Protein AF-A0A7S1P627-F1 (afdb_monomer_lite)

pLDDT: mean 76.53, std 16.96, range [33.28, 95.0]

Organism: NCBI:txid1169539

Foldseek 3Di:
DPPPPPVVVVVVVVLLVVLLVLLLVLLVLLLVLLVLLVVCQQPPFDDDPNDRPQPLVVLNVLLSVLSNVLSVLSNLLSVLSVVVVPDDPVQLVPDDPVNVVSLVSNVVSVLSNLVSLVVNVVSLVVLLVSCPPPPSNVDPSNNVSSVVSVVSSVVSQVVVQVSCVVDDPDCSSPDPDDDDDDDVVVVVVVSVVSGD

Sequence (196 aa):
RLFGSTTGNLIQEFVTRGFKAYFFLTFLIYFTGAVVALSTYTYVPRREDGEIVCPMTLNVYFLCGAFFIQGFLAAYTAWGYSYIEKLPEGSFTELSAFQYLIGFMIKVVPTWSRLLHVFNFFQLLIAVFYALVLPECNLHLVRVTLFVLGIVWWCIILVGITAKRHFPVPPTIFEPVRPATGLLQELHTMLRALGP

Radius of gyration: 20.88 Å; chains: 1; bounding box: 53×39×58 Å

Secondary structure (DSSP, 8-state):
--SSHHHHHHHHHHHHHHHHHHHHHHHHHHHHHHHHHHHHHHHSS-EETTEE--TTHHHHHHHHHHHHHHHHHHHHHHHHHHHHTTS-GGGGSS--HHHHHHHHHHHHHHHHHHHHHHHHHHHHHHHHHHHHH-GGG--HHHHHHHHHHHHHHHHHHHHHHHHHHH----GGGT-------SHHHHHHHHHHHT--

Structure (mmCIF, N/CA/C/O backbone):
data_AF-A0A7S1P627-F1
#
_entry.id   AF-A0A7S1P627-F1
#
loop_
_atom_site.group_PDB
_atom_site.id
_atom_site.type_symbol
_atom_site.label_atom_id
_atom_site.label_alt_id
_atom_site.label_comp_id
_atom_site.label_asym_id
_atom_site.label_entity_id
_atom_site.label_seq_id
_atom_site.pdbx_PDB_ins_code
_atom_site.Cartn_x
_atom_site.Cartn_y
_atom_site.Cartn_z
_atom_site.occupancy
_atom_site.B_iso_or_equiv
_atom_site.auth_seq_id
_atom_site.auth_comp_id
_atom_site.auth_asym_id
_atom_site.auth_atom_id
_atom_site.pdbx_PDB_model_num
ATOM 1 N N . ARG A 1 1 ? -29.699 -19.540 33.915 1.00 41.53 1 ARG A N 1
ATOM 2 C CA . ARG A 1 1 ? -29.168 -18.351 33.194 1.00 41.53 1 ARG A CA 1
ATOM 3 C C . ARG A 1 1 ? -27.645 -18.182 33.401 1.00 41.53 1 ARG A C 1
ATOM 5 O O . ARG A 1 1 ? -27.194 -17.069 33.596 1.00 41.53 1 ARG A O 1
ATOM 12 N N . LEU A 1 2 ? -26.843 -19.258 33.344 1.00 34.19 2 LEU A N 1
ATOM 13 C CA . LEU A 1 2 ? -25.387 -19.205 33.612 1.00 34.19 2 LEU A CA 1
ATOM 14 C C . LEU A 1 2 ? -24.510 -19.798 32.488 1.00 34.19 2 LEU A C 1
ATOM 16 O O . LEU A 1 2 ? -23.298 -19.692 32.554 1.00 34.19 2 LEU A O 1
ATOM 20 N N . PHE A 1 3 ? -25.102 -20.350 31.421 1.00 33.28 3 PHE A N 1
ATOM 21 C CA . PHE A 1 3 ? -24.365 -20.963 30.301 1.00 33.28 3 PHE A CA 1
ATOM 22 C C . PHE A 1 3 ? -24.241 -20.079 29.046 1.00 33.28 3 PHE A C 1
ATOM 24 O O . PHE A 1 3 ? -23.650 -20.501 28.061 1.00 33.28 3 PHE A O 1
ATOM 31 N N . GLY A 1 4 ? -24.776 -18.852 29.064 1.00 37.03 4 GLY A N 1
ATOM 32 C CA . GLY A 1 4 ? -24.708 -17.924 27.922 1.00 37.03 4 GLY A CA 1
ATOM 33 C C . GLY A 1 4 ? -23.518 -16.956 27.937 1.00 37.03 4 GLY A C 1
ATOM 34 O O . GLY A 1 4 ? -23.273 -16.289 26.941 1.00 37.03 4 GLY A O 1
ATOM 35 N N . SER A 1 5 ? -22.787 -16.857 29.054 1.00 50.19 5 SER A N 1
ATOM 36 C CA . SER A 1 5 ? -21.713 -15.865 29.239 1.00 50.19 5 SER A CA 1
ATOM 37 C C . SER A 1 5 ? -20.342 -16.378 28.782 1.00 50.19 5 SER A C 1
ATOM 39 O O . SER A 1 5 ? -19.573 -15.630 28.187 1.00 50.19 5 SER A O 1
ATOM 41 N N . THR A 1 6 ? -20.037 -17.659 28.992 1.00 49.53 6 THR A N 1
ATOM 42 C CA . THR A 1 6 ? -18.686 -18.193 28.760 1.00 49.53 6 THR A CA 1
ATOM 43 C C . THR A 1 6 ? -18.376 -18.389 27.277 1.00 49.53 6 THR A C 1
ATOM 45 O O . THR A 1 6 ? -17.290 -18.039 26.830 1.00 49.53 6 THR A O 1
ATOM 48 N N . THR A 1 7 ? -19.334 -18.881 26.486 1.00 47.31 7 THR A N 1
ATOM 49 C CA . THR A 1 7 ? -19.206 -19.013 25.023 1.00 47.31 7 THR A CA 1
ATOM 50 C C . THR A 1 7 ? -19.201 -17.660 24.320 1.00 47.31 7 THR A C 1
ATOM 52 O O . THR A 1 7 ? -18.429 -17.478 23.383 1.00 47.31 7 THR A O 1
ATOM 55 N N . GLY A 1 8 ? -19.992 -16.694 24.800 1.00 53.03 8 GLY A N 1
ATOM 56 C CA . GLY A 1 8 ? -19.968 -15.316 24.302 1.00 53.03 8 GLY A CA 1
ATOM 57 C C . GLY A 1 8 ? -18.593 -14.668 24.472 1.00 53.03 8 GLY A C 1
ATOM 58 O O . GLY A 1 8 ? -18.040 -14.151 23.505 1.00 53.03 8 GLY A O 1
ATOM 59 N N . ASN A 1 9 ? -17.993 -14.800 25.658 1.00 54.12 9 ASN A N 1
ATOM 60 C CA . ASN A 1 9 ? -16.672 -14.239 25.956 1.00 54.12 9 ASN A CA 1
ATOM 61 C C . ASN A 1 9 ? -15.545 -14.903 25.145 1.00 54.12 9 ASN A C 1
ATOM 63 O O . ASN A 1 9 ? -14.650 -14.214 24.665 1.00 54.12 9 ASN A O 1
ATOM 67 N N . LEU A 1 10 ? -15.603 -16.223 24.936 1.00 53.72 10 LEU A N 1
ATOM 68 C CA . LEU A 1 10 ? -14.584 -16.971 24.186 1.00 53.72 10 LEU A CA 1
ATOM 69 C C . LEU A 1 10 ? -14.636 -16.670 22.679 1.00 53.72 10 LEU A C 1
ATOM 71 O O . LEU A 1 10 ? -13.601 -16.502 22.033 1.00 53.72 10 LEU A O 1
ATOM 75 N N . ILE A 1 11 ? -15.847 -16.543 22.127 1.00 54.31 11 ILE A N 1
ATOM 76 C CA . ILE A 1 11 ? -16.057 -16.113 20.740 1.00 54.31 11 ILE A CA 1
ATOM 77 C C . ILE A 1 11 ? -15.584 -14.668 20.578 1.00 54.31 11 ILE 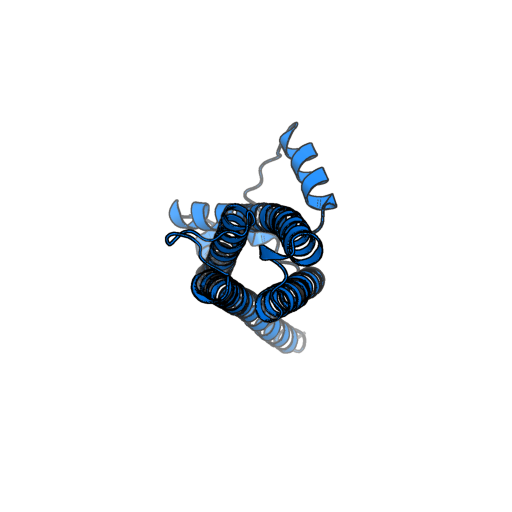A C 1
ATOM 79 O O . ILE A 1 11 ? -14.858 -14.379 19.632 1.00 54.31 11 ILE A O 1
ATOM 83 N N . GLN A 1 12 ? -15.924 -13.781 21.514 1.00 55.94 12 GLN A N 1
ATOM 84 C CA . GLN A 1 12 ? -15.514 -12.380 21.480 1.00 55.94 12 GLN A CA 1
ATOM 85 C C . GLN A 1 12 ? -13.989 -12.219 21.602 1.00 55.94 12 GLN A C 1
ATOM 87 O O . GLN A 1 12 ? -13.409 -11.441 20.846 1.00 55.94 12 GLN A O 1
ATOM 92 N N . GLU A 1 13 ? -13.303 -12.990 22.449 1.00 59.25 13 GLU A N 1
ATOM 93 C CA . GLU A 1 13 ? -11.833 -12.998 22.505 1.00 59.25 13 GLU A CA 1
ATOM 94 C C . GLU A 1 13 ? -11.195 -13.505 21.204 1.00 59.25 13 GLU A C 1
ATOM 96 O O . GLU A 1 13 ? -10.253 -12.885 20.702 1.00 59.25 13 GLU A O 1
ATOM 101 N N . PHE A 1 14 ? -11.699 -14.604 20.633 1.00 57.41 14 PHE A N 1
ATOM 102 C CA . PHE A 1 14 ? -11.185 -15.158 19.376 1.00 57.41 14 PHE A CA 1
ATOM 103 C C . PHE A 1 14 ? -11.352 -14.167 18.216 1.00 57.41 14 PHE A C 1
ATOM 105 O O . PHE A 1 14 ? -10.416 -13.907 17.458 1.00 57.41 14 PHE A O 1
ATOM 112 N N . VAL A 1 15 ? -12.528 -13.547 18.143 1.00 59.69 15 VAL A N 1
ATOM 113 C CA . VAL A 1 15 ? -12.893 -12.486 17.201 1.00 59.69 15 VAL A CA 1
ATOM 114 C C . VAL A 1 15 ? -11.961 -11.276 17.337 1.00 59.69 15 VAL A C 1
ATOM 116 O O . VAL A 1 15 ? -11.390 -10.816 16.348 1.00 59.69 15 VAL A O 1
ATOM 119 N N . THR A 1 16 ? -11.751 -10.783 18.558 1.00 60.47 16 THR A N 1
ATOM 120 C CA . THR A 1 16 ? -10.965 -9.562 18.810 1.00 60.47 16 THR A CA 1
ATOM 121 C C . THR A 1 16 ? -9.472 -9.791 18.564 1.00 60.47 16 THR A C 1
ATOM 123 O O . THR A 1 16 ? -8.785 -8.932 18.001 1.00 60.47 16 THR A O 1
ATOM 126 N N . ARG A 1 17 ? -8.951 -10.977 18.910 1.00 66.06 17 ARG A N 1
ATOM 127 C CA . ARG A 1 17 ? -7.578 -11.387 18.567 1.00 66.06 17 ARG A CA 1
ATOM 128 C C . ARG A 1 17 ? -7.402 -11.554 17.057 1.00 66.06 17 ARG A C 1
ATOM 130 O O . ARG A 1 17 ? -6.410 -11.061 16.522 1.00 66.06 17 ARG A O 1
ATOM 137 N N . GLY A 1 18 ? -8.369 -12.168 16.373 1.00 72.31 18 GLY A N 1
ATOM 138 C CA . GLY A 1 18 ? -8.364 -12.324 14.916 1.00 72.31 18 GLY A CA 1
ATOM 139 C C . GLY A 1 18 ? -8.378 -10.986 14.173 1.00 72.31 18 GLY A C 1
ATOM 140 O O . GLY A 1 18 ? -7.621 -10.797 13.224 1.00 72.31 18 GLY A O 1
ATOM 141 N N . PHE A 1 19 ? -9.164 -10.022 14.652 1.00 73.00 19 PHE A N 1
ATOM 142 C CA . PHE A 1 19 ? -9.255 -8.688 14.060 1.00 73.00 19 PHE A CA 1
ATOM 143 C C . PHE A 1 19 ? -7.951 -7.886 14.207 1.00 73.00 19 PHE A C 1
ATOM 145 O O . PHE A 1 19 ? -7.448 -7.343 13.224 1.00 73.00 19 PHE A O 1
ATOM 152 N N . LYS A 1 20 ? -7.337 -7.870 15.400 1.00 77.25 20 LYS A N 1
ATOM 153 C CA . LYS A 1 20 ? -6.024 -7.225 15.620 1.00 77.25 20 LYS A CA 1
ATOM 154 C C . LYS A 1 20 ? -4.917 -7.880 14.789 1.00 77.25 20 LYS A C 1
ATOM 156 O O . LYS A 1 20 ? -4.120 -7.181 14.164 1.00 77.25 20 LYS A O 1
ATOM 161 N N . ALA A 1 21 ? -4.890 -9.214 14.756 1.00 80.00 21 ALA A N 1
ATOM 162 C CA . ALA A 1 21 ? -3.923 -9.973 13.969 1.00 80.00 21 ALA A CA 1
ATOM 163 C C . ALA A 1 21 ? -4.062 -9.693 12.465 1.00 80.00 21 ALA A C 1
ATOM 165 O O . ALA A 1 21 ? -3.050 -9.554 11.783 1.00 80.00 21 ALA A O 1
ATOM 166 N N . TYR A 1 22 ? -5.290 -9.538 11.960 1.00 83.88 22 TYR A N 1
ATOM 167 C CA . TYR A 1 22 ? -5.545 -9.171 10.568 1.00 83.88 22 TYR A CA 1
ATOM 168 C C . TYR A 1 22 ? -4.912 -7.824 10.192 1.00 83.88 22 TYR A C 1
ATOM 170 O O . TYR A 1 22 ? -4.186 -7.756 9.200 1.00 83.88 22 TYR A O 1
ATOM 178 N N . PHE A 1 23 ? -5.135 -6.762 10.974 1.00 84.75 23 PHE A N 1
ATOM 179 C CA . PHE A 1 23 ? -4.552 -5.447 10.670 1.00 84.75 23 PHE A CA 1
ATOM 180 C C . PHE A 1 23 ? -3.029 -5.447 10.781 1.00 84.75 23 PHE A C 1
ATOM 182 O O . PHE A 1 23 ? -2.349 -4.861 9.940 1.00 84.75 23 PHE A O 1
ATOM 189 N N . PHE A 1 24 ? -2.482 -6.155 11.768 1.00 85.88 24 PHE A N 1
ATOM 190 C CA . PHE A 1 24 ? -1.036 -6.298 11.899 1.00 85.88 24 PHE A CA 1
ATOM 191 C C . PHE A 1 24 ? -0.419 -7.065 10.719 1.00 85.88 24 PHE A C 1
ATOM 193 O O . PHE A 1 24 ? 0.585 -6.635 10.153 1.00 85.88 24 PHE A O 1
ATOM 200 N N . LEU A 1 25 ? -1.045 -8.163 10.289 1.00 87.19 25 LEU A N 1
ATOM 201 C CA . LEU A 1 25 ? -0.605 -8.916 9.116 1.00 87.19 25 LEU A CA 1
ATOM 202 C C . LEU A 1 25 ? -0.727 -8.078 7.837 1.00 87.19 25 LEU A C 1
ATOM 204 O O . LEU A 1 25 ? 0.173 -8.088 7.005 1.00 87.19 25 LEU A O 1
ATOM 208 N N . THR A 1 26 ? -1.806 -7.308 7.711 1.00 88.62 26 THR A N 1
ATOM 209 C CA . THR A 1 26 ? -2.019 -6.378 6.595 1.00 88.62 26 THR A CA 1
ATOM 210 C C . THR A 1 26 ? -0.903 -5.334 6.528 1.00 88.62 26 THR A C 1
ATOM 212 O O . THR A 1 26 ? -0.376 -5.082 5.446 1.00 88.62 26 THR A O 1
ATOM 215 N N . PHE A 1 27 ? -0.472 -4.788 7.672 1.00 91.94 27 PHE A N 1
ATOM 216 C CA . PHE A 1 27 ? 0.703 -3.916 7.745 1.00 91.94 27 PHE A CA 1
ATOM 217 C C . PHE A 1 27 ? 1.963 -4.599 7.205 1.00 91.94 27 PHE A C 1
ATOM 219 O O . PHE A 1 27 ? 2.623 -4.036 6.333 1.00 91.94 27 PHE A O 1
ATOM 226 N N . LEU A 1 28 ? 2.275 -5.809 7.682 1.00 92.44 28 LEU A N 1
ATOM 227 C CA . LEU A 1 28 ? 3.462 -6.543 7.237 1.00 92.44 28 LEU A CA 1
ATOM 228 C C . LEU A 1 28 ? 3.433 -6.794 5.729 1.00 92.44 28 LEU A C 1
ATOM 230 O O . LEU A 1 28 ? 4.425 -6.546 5.050 1.00 92.44 28 LEU A O 1
ATOM 234 N N . ILE A 1 29 ? 2.290 -7.221 5.192 1.00 92.75 29 ILE A N 1
ATOM 235 C CA . ILE A 1 29 ? 2.143 -7.486 3.760 1.00 92.75 29 ILE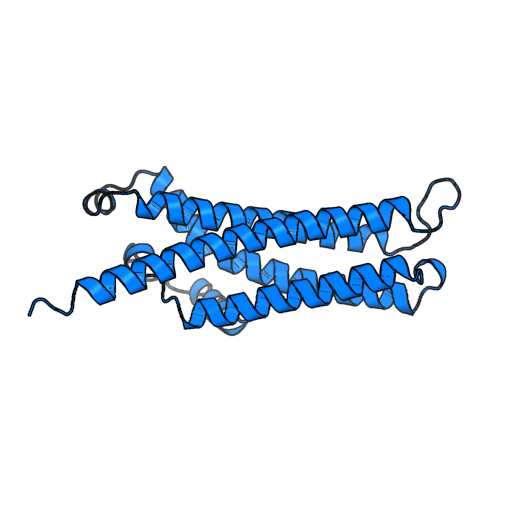 A CA 1
ATOM 236 C C . ILE A 1 29 ? 2.343 -6.206 2.942 1.00 92.75 29 ILE A C 1
ATOM 238 O O . ILE A 1 29 ? 3.082 -6.230 1.959 1.00 92.75 29 ILE A O 1
ATOM 242 N N . TYR A 1 30 ? 1.734 -5.086 3.339 1.00 93.12 30 TYR A N 1
ATOM 243 C CA . TYR A 1 30 ? 1.909 -3.814 2.636 1.00 93.12 30 TYR A CA 1
ATOM 244 C C . TYR A 1 30 ? 3.344 -3.299 2.695 1.00 93.12 30 TYR A C 1
ATOM 246 O O . TYR A 1 30 ? 3.883 -2.858 1.679 1.00 93.12 30 TYR A O 1
ATOM 254 N N . PHE A 1 31 ? 3.975 -3.391 3.865 1.00 93.19 31 PHE A N 1
ATOM 255 C CA . PHE A 1 31 ? 5.353 -2.965 4.064 1.00 93.19 31 PHE A CA 1
ATOM 256 C C . PHE A 1 31 ? 6.323 -3.812 3.233 1.00 93.19 31 PHE A C 1
ATOM 258 O O . PHE A 1 31 ? 7.106 -3.274 2.449 1.00 93.19 31 PHE A O 1
ATOM 265 N N . THR A 1 32 ? 6.234 -5.140 3.337 1.00 92.94 32 THR A N 1
ATOM 266 C CA . THR A 1 32 ? 7.062 -6.057 2.545 1.00 92.94 32 THR A CA 1
ATOM 267 C C . THR A 1 32 ? 6.783 -5.899 1.052 1.00 92.94 32 THR A C 1
ATOM 269 O O . THR A 1 32 ? 7.725 -5.848 0.266 1.00 92.94 32 THR A O 1
ATOM 272 N N . GLY A 1 33 ? 5.519 -5.746 0.650 1.00 92.44 33 GLY A N 1
ATOM 273 C CA . GLY A 1 33 ? 5.133 -5.495 -0.737 1.00 92.44 33 GLY A CA 1
ATOM 274 C C . GLY A 1 33 ? 5.770 -4.225 -1.305 1.00 92.44 33 GLY A C 1
ATOM 275 O O . GLY A 1 33 ? 6.331 -4.272 -2.397 1.00 92.44 33 GLY A O 1
ATOM 276 N N . ALA A 1 34 ? 5.770 -3.121 -0.550 1.00 93.75 34 ALA A N 1
ATOM 277 C CA . ALA A 1 34 ? 6.422 -1.875 -0.956 1.00 93.75 34 ALA A CA 1
ATOM 278 C C . ALA A 1 34 ? 7.944 -2.039 -1.114 1.00 93.75 34 ALA A C 1
ATOM 280 O O . ALA A 1 34 ? 8.512 -1.591 -2.109 1.00 93.75 34 ALA A O 1
ATOM 281 N N . VAL A 1 35 ? 8.608 -2.723 -0.174 1.00 93.56 35 VAL A N 1
ATOM 282 C CA . VAL A 1 35 ? 10.059 -2.981 -0.240 1.00 93.56 35 VAL A CA 1
ATOM 283 C C . VAL A 1 35 ? 10.412 -3.863 -1.438 1.00 93.56 35 VAL A C 1
ATOM 285 O O . VAL A 1 35 ? 11.358 -3.565 -2.170 1.00 93.56 35 VAL A O 1
ATOM 288 N N . VAL A 1 36 ? 9.650 -4.933 -1.676 1.00 93.81 36 VAL A N 1
ATOM 289 C CA . VAL A 1 36 ? 9.869 -5.845 -2.810 1.00 93.81 36 VAL A CA 1
ATOM 290 C C . VAL A 1 36 ? 9.621 -5.130 -4.139 1.00 93.81 36 VAL A C 1
ATOM 292 O O . VAL A 1 36 ? 10.431 -5.257 -5.057 1.00 93.81 36 VAL A O 1
ATOM 295 N N . ALA A 1 37 ? 8.554 -4.335 -4.243 1.00 91.62 37 ALA A N 1
ATOM 296 C CA . ALA A 1 37 ? 8.251 -3.547 -5.436 1.00 91.62 37 ALA A CA 1
ATOM 297 C C . ALA A 1 37 ? 9.370 -2.541 -5.744 1.00 91.62 37 ALA A C 1
ATOM 299 O O . ALA A 1 37 ? 9.893 -2.509 -6.860 1.00 91.62 37 ALA A O 1
ATOM 300 N N . LEU A 1 38 ? 9.783 -1.769 -4.734 1.00 93.06 38 LEU A N 1
ATOM 301 C CA . LEU A 1 38 ? 10.817 -0.748 -4.868 1.00 93.06 38 LEU A CA 1
ATOM 302 C C . LEU A 1 38 ? 12.185 -1.354 -5.199 1.00 93.06 38 LEU A C 1
ATOM 304 O O . LEU A 1 38 ? 12.860 -0.872 -6.106 1.00 93.06 38 LEU A O 1
ATOM 308 N N . SER A 1 39 ? 12.592 -2.420 -4.505 1.00 91.94 39 SER A N 1
ATOM 309 C CA . SER A 1 39 ? 13.864 -3.103 -4.779 1.00 91.94 39 SER A CA 1
ATOM 310 C C . SER A 1 39 ? 13.880 -3.722 -6.177 1.00 91.94 39 SER A C 1
ATOM 312 O O . SER A 1 39 ? 14.829 -3.492 -6.926 1.00 91.94 39 SER A O 1
ATOM 314 N N . THR A 1 40 ? 12.808 -4.412 -6.581 1.00 90.25 40 THR A N 1
ATOM 315 C CA . THR A 1 40 ? 12.678 -4.947 -7.945 1.00 90.25 40 THR A CA 1
ATOM 316 C C . THR A 1 40 ? 12.841 -3.828 -8.970 1.00 90.25 40 THR A C 1
ATOM 318 O O . THR A 1 40 ? 13.630 -3.953 -9.900 1.00 90.25 40 THR A O 1
ATOM 321 N N . TYR A 1 41 ? 12.148 -2.705 -8.787 1.00 88.31 41 TYR A N 1
ATOM 322 C CA . TYR A 1 41 ? 12.209 -1.600 -9.738 1.00 88.31 41 TYR A CA 1
ATOM 323 C C . TYR A 1 41 ? 13.540 -0.838 -9.722 1.00 88.31 41 TYR A C 1
ATOM 325 O O . TYR A 1 41 ? 13.941 -0.264 -10.726 1.00 88.31 41 TYR A O 1
ATOM 333 N N . THR A 1 42 ? 14.261 -0.839 -8.606 1.00 88.25 42 THR A N 1
ATOM 334 C CA . THR A 1 42 ? 15.537 -0.121 -8.512 1.00 88.25 42 THR A CA 1
ATOM 335 C C . THR A 1 42 ? 16.677 -0.914 -9.152 1.00 88.25 42 THR A C 1
ATOM 337 O O . THR A 1 42 ? 17.555 -0.321 -9.779 1.00 88.25 42 THR A O 1
ATOM 340 N N . TYR A 1 43 ? 16.682 -2.243 -9.008 1.00 87.19 43 TYR A N 1
ATOM 341 C CA . TYR A 1 43 ? 17.836 -3.078 -9.369 1.00 87.19 43 TYR A CA 1
ATOM 342 C C . TYR A 1 43 ? 17.691 -3.867 -10.675 1.00 87.19 43 TYR A C 1
ATOM 344 O O . TYR A 1 43 ? 18.698 -4.321 -11.207 1.00 87.19 43 TYR A O 1
ATOM 352 N N . VAL A 1 44 ? 16.473 -4.051 -11.187 1.00 85.69 44 VAL A N 1
ATOM 353 C CA . VAL A 1 44 ? 16.212 -4.923 -12.347 1.00 85.69 44 VAL A CA 1
ATOM 354 C C . VAL A 1 44 ? 16.125 -4.173 -13.685 1.00 85.69 44 VAL A C 1
ATOM 356 O O . VAL A 1 44 ? 16.639 -4.702 -14.672 1.00 85.69 44 VAL A O 1
ATOM 359 N N . PRO A 1 45 ? 15.478 -2.993 -13.785 1.00 83.19 45 PRO A N 1
ATOM 360 C CA . PRO A 1 45 ? 15.322 -2.290 -15.053 1.00 83.19 45 PRO A CA 1
ATOM 361 C C . PRO A 1 45 ? 16.635 -1.914 -15.727 1.00 83.19 45 PRO A C 1
ATOM 363 O O . PRO A 1 45 ? 17.639 -1.632 -15.068 1.00 83.19 45 PRO A O 1
ATOM 366 N N . ARG A 1 46 ? 16.594 -1.854 -17.063 1.00 79.50 46 ARG A N 1
ATOM 367 C CA . ARG A 1 46 ? 17.710 -1.367 -17.869 1.00 79.50 46 ARG A CA 1
ATOM 368 C C . ARG A 1 46 ? 17.980 0.101 -17.540 1.00 79.50 46 ARG A C 1
ATOM 370 O O . ARG A 1 46 ? 17.048 0.901 -17.425 1.00 79.50 46 ARG A O 1
ATOM 377 N N . ARG A 1 47 ? 19.263 0.431 -17.400 1.00 83.44 47 ARG A N 1
ATOM 378 C CA . ARG A 1 47 ? 19.738 1.797 -17.190 1.00 83.44 47 ARG A CA 1
ATOM 379 C C . ARG A 1 47 ? 20.511 2.282 -18.404 1.00 83.44 47 ARG A C 1
ATOM 381 O O . ARG A 1 47 ? 21.323 1.531 -18.944 1.00 83.44 47 ARG A O 1
ATOM 388 N N . GLU A 1 48 ? 20.275 3.526 -18.780 1.00 81.44 48 GLU A N 1
ATOM 389 C CA . GLU A 1 48 ? 21.032 4.256 -19.794 1.00 81.44 48 GLU A CA 1
ATOM 390 C C . GLU A 1 48 ? 21.488 5.560 -19.138 1.00 81.44 48 GLU A C 1
ATOM 392 O O . GLU A 1 48 ? 20.707 6.203 -18.442 1.00 81.44 48 GLU A O 1
ATOM 397 N N . ASP A 1 49 ? 22.787 5.854 -19.199 1.00 79.88 49 ASP A N 1
ATOM 398 C CA . ASP A 1 49 ? 23.417 7.001 -18.520 1.00 79.88 49 ASP A CA 1
ATOM 399 C C . ASP A 1 49 ? 23.125 7.127 -17.008 1.00 79.88 49 ASP A C 1
ATOM 401 O O . ASP A 1 49 ? 23.188 8.199 -16.413 1.00 79.88 49 ASP A O 1
ATOM 405 N N . GLY A 1 50 ? 22.847 5.997 -16.350 1.00 78.38 50 GLY A N 1
ATOM 406 C CA . GLY A 1 50 ? 22.539 5.936 -14.918 1.00 78.38 50 GLY A CA 1
ATOM 407 C C . GLY A 1 50 ? 21.063 6.150 -14.570 1.00 78.38 50 GLY A C 1
ATOM 408 O O . GLY A 1 50 ? 20.687 5.905 -13.420 1.00 78.38 50 GLY A O 1
ATOM 409 N N . GLU A 1 51 ? 20.221 6.502 -15.542 1.00 82.69 51 GLU A N 1
ATOM 410 C CA . GLU A 1 51 ? 18.778 6.679 -15.372 1.00 82.69 51 GLU A CA 1
ATOM 411 C C . GLU A 1 51 ? 17.993 5.430 -15.797 1.00 82.69 51 GLU A C 1
ATOM 413 O O . GLU A 1 51 ? 18.422 4.644 -16.642 1.00 82.69 51 GLU A O 1
ATOM 418 N N . ILE A 1 52 ? 16.832 5.211 -15.174 1.00 83.50 52 ILE A N 1
ATOM 419 C CA . ILE A 1 52 ? 15.933 4.106 -15.530 1.00 83.50 52 ILE A CA 1
ATOM 420 C C . ILE A 1 52 ? 15.136 4.520 -16.771 1.00 83.50 52 ILE A C 1
ATOM 422 O O . ILE A 1 52 ? 14.321 5.436 -16.695 1.00 83.50 52 ILE A O 1
ATOM 426 N N . VAL A 1 53 ? 15.320 3.799 -17.881 1.00 85.50 53 VAL A N 1
ATOM 427 C CA . VAL A 1 53 ? 14.691 4.109 -19.184 1.00 85.50 53 VAL A CA 1
ATOM 428 C C . VAL A 1 53 ? 13.165 3.931 -19.155 1.00 85.50 53 VAL A C 1
ATOM 430 O O . VAL A 1 53 ? 12.422 4.573 -19.894 1.00 85.50 53 VAL A O 1
ATOM 433 N N . CYS A 1 54 ? 12.662 3.063 -18.276 1.00 85.62 54 CYS A N 1
ATOM 434 C CA . CYS A 1 54 ? 11.236 2.783 -18.168 1.00 85.62 54 CYS A CA 1
ATOM 435 C C . CYS A 1 54 ? 10.456 3.999 -17.601 1.00 85.62 54 CYS A C 1
ATOM 437 O O . CYS A 1 54 ? 10.705 4.409 -16.464 1.00 85.62 54 CYS A O 1
ATOM 439 N N . PRO A 1 55 ? 9.433 4.534 -18.306 1.00 87.62 55 PRO A N 1
ATOM 440 C CA . PRO A 1 55 ? 8.645 5.687 -17.843 1.00 87.62 55 PRO A CA 1
ATOM 441 C C . PRO A 1 55 ? 7.713 5.372 -16.658 1.00 87.62 55 PRO A C 1
ATOM 443 O O . PRO A 1 55 ? 7.004 6.245 -16.159 1.00 87.62 55 PRO A O 1
ATOM 446 N N . MET A 1 56 ? 7.709 4.129 -16.171 1.00 89.81 56 MET A N 1
ATOM 447 C CA . MET A 1 56 ? 6.892 3.683 -15.040 1.00 89.81 56 MET A CA 1
ATOM 448 C C . MET A 1 56 ? 7.406 4.200 -13.682 1.00 89.81 56 MET A C 1
ATOM 450 O O . MET A 1 56 ? 6.738 4.012 -12.669 1.00 89.81 56 MET A O 1
ATOM 454 N N . THR A 1 57 ? 8.556 4.879 -13.642 1.00 89.44 57 THR A N 1
ATOM 455 C CA . THR A 1 57 ? 9.260 5.266 -12.408 1.00 89.44 57 THR A CA 1
ATOM 456 C C . THR A 1 57 ? 8.365 5.992 -11.411 1.00 89.44 57 THR A C 1
ATOM 458 O O . THR A 1 57 ? 8.249 5.576 -10.259 1.00 89.44 57 THR A O 1
ATOM 461 N N . LEU A 1 58 ? 7.667 7.036 -11.861 1.00 90.50 58 LEU A N 1
ATOM 462 C CA . LEU A 1 58 ? 6.792 7.820 -10.993 1.00 90.50 58 LEU A CA 1
ATOM 463 C C . LEU A 1 58 ? 5.601 6.997 -10.471 1.00 90.50 58 LEU A C 1
ATOM 465 O O . LEU A 1 58 ? 5.227 7.120 -9.307 1.00 90.50 58 LEU A O 1
ATOM 469 N N . ASN A 1 59 ? 5.037 6.126 -11.310 1.00 92.56 59 ASN A N 1
ATOM 470 C CA . ASN A 1 59 ? 3.938 5.244 -10.925 1.00 92.56 59 ASN A CA 1
ATOM 471 C C . ASN A 1 59 ? 4.376 4.249 -9.841 1.00 92.56 59 ASN A C 1
ATOM 473 O O . ASN A 1 59 ? 3.691 4.127 -8.828 1.00 92.56 59 ASN A O 1
ATOM 477 N N . VAL A 1 60 ? 5.542 3.607 -9.998 1.00 91.31 60 VAL A N 1
ATOM 478 C CA . VAL A 1 60 ? 6.062 2.687 -8.975 1.00 91.31 60 VAL A CA 1
ATOM 479 C C . VAL A 1 60 ? 6.275 3.411 -7.651 1.00 91.31 60 VAL A C 1
ATOM 481 O O . VAL A 1 60 ? 5.892 2.886 -6.609 1.00 91.31 60 VAL A O 1
ATOM 484 N N . TYR A 1 61 ? 6.819 4.630 -7.666 1.00 92.88 61 TYR A N 1
ATOM 485 C CA . TYR A 1 61 ? 6.971 5.409 -6.436 1.00 92.88 61 TYR A CA 1
ATOM 486 C C . TYR A 1 61 ? 5.629 5.747 -5.782 1.00 92.88 61 TYR A C 1
ATOM 488 O O . TYR A 1 61 ? 5.504 5.601 -4.565 1.00 92.88 61 TYR A O 1
ATOM 496 N N . PHE A 1 62 ? 4.612 6.135 -6.557 1.00 95.00 62 PHE A N 1
ATOM 497 C CA . PHE A 1 62 ? 3.273 6.372 -6.016 1.00 95.00 62 PHE A CA 1
ATOM 498 C C . PHE A 1 62 ? 2.627 5.101 -5.464 1.00 95.00 62 PHE A C 1
ATOM 500 O O . PHE A 1 62 ? 2.047 5.147 -4.380 1.00 95.00 62 PHE A O 1
ATOM 507 N N . LEU A 1 63 ? 2.764 3.970 -6.159 1.00 93.81 63 LEU A N 1
ATOM 508 C CA . LEU A 1 63 ? 2.273 2.671 -5.704 1.00 93.81 63 LEU A CA 1
ATOM 509 C C . LEU A 1 63 ? 2.947 2.259 -4.386 1.00 93.81 63 LEU A C 1
ATOM 511 O O . LEU A 1 63 ? 2.264 1.933 -3.416 1.00 93.81 63 LEU A O 1
ATOM 515 N N . CYS A 1 64 ? 4.279 2.338 -4.314 1.00 94.12 64 CYS A N 1
ATOM 516 C CA . CYS A 1 64 ? 5.048 2.030 -3.107 1.00 94.12 64 CYS A CA 1
ATOM 517 C C . CYS A 1 64 ? 4.706 2.975 -1.949 1.00 94.12 6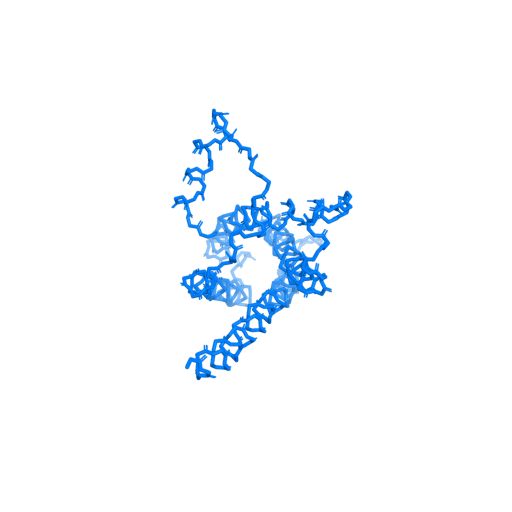4 CYS A C 1
ATOM 519 O O . CYS A 1 64 ? 4.515 2.521 -0.821 1.00 94.12 64 CYS A O 1
ATOM 521 N N . GLY A 1 65 ? 4.593 4.278 -2.217 1.00 93.81 65 GLY A N 1
ATOM 522 C CA . GLY A 1 65 ? 4.213 5.274 -1.218 1.00 93.81 65 GLY A CA 1
ATOM 523 C C . GLY A 1 65 ? 2.811 5.023 -0.665 1.00 93.81 65 GLY A C 1
ATOM 524 O O . GLY A 1 65 ? 2.608 5.034 0.548 1.00 93.81 65 GLY A O 1
ATOM 525 N N . ALA A 1 66 ? 1.850 4.712 -1.534 1.00 93.88 66 ALA A N 1
ATOM 526 C CA . ALA A 1 66 ? 0.498 4.372 -1.119 1.00 93.88 66 ALA A CA 1
ATOM 527 C C . ALA A 1 66 ? 0.448 3.057 -0.324 1.00 93.88 66 ALA A C 1
ATOM 529 O O . ALA A 1 66 ? -0.230 3.007 0.700 1.00 93.88 66 ALA A O 1
ATOM 530 N N . PHE A 1 67 ? 1.197 2.023 -0.723 1.00 93.69 67 PHE A N 1
ATOM 531 C CA . PHE A 1 67 ? 1.335 0.781 0.053 1.00 93.69 67 PHE A CA 1
ATOM 532 C C . PHE A 1 67 ? 1.907 1.058 1.445 1.00 93.69 67 PHE A C 1
ATOM 534 O O . PHE A 1 67 ? 1.383 0.569 2.442 1.00 93.69 67 PHE A O 1
ATOM 541 N N . PHE A 1 68 ? 2.938 1.895 1.536 1.00 93.75 68 PHE A N 1
ATOM 542 C CA . PHE A 1 68 ? 3.534 2.279 2.810 1.00 93.75 68 PHE A CA 1
ATOM 543 C C . PHE A 1 68 ? 2.527 2.999 3.714 1.00 93.75 68 PHE A C 1
ATOM 545 O O . PHE A 1 68 ? 2.341 2.598 4.863 1.00 93.75 68 PHE A O 1
ATOM 552 N N . ILE A 1 69 ? 1.813 4.001 3.186 1.00 93.56 69 ILE A N 1
ATOM 553 C CA . ILE A 1 69 ? 0.772 4.722 3.933 1.00 93.56 69 ILE A CA 1
ATOM 554 C C . ILE A 1 69 ? -0.327 3.753 4.392 1.00 93.56 69 ILE A C 1
ATOM 556 O O . ILE A 1 69 ? -0.705 3.782 5.561 1.00 93.56 69 ILE A O 1
ATOM 560 N N . GLN A 1 70 ? -0.805 2.857 3.522 1.00 91.88 70 GLN A N 1
ATOM 561 C CA . GLN A 1 70 ? -1.794 1.836 3.893 1.00 91.88 70 GLN A CA 1
ATOM 562 C C . GLN A 1 70 ? -1.290 0.915 5.008 1.00 91.88 70 GLN A C 1
ATOM 564 O O . GLN A 1 70 ? -2.033 0.629 5.949 1.00 91.88 70 GLN A O 1
ATOM 569 N N . GLY A 1 71 ? -0.022 0.505 4.953 1.00 91.62 71 GLY A N 1
ATOM 570 C CA . GLY A 1 71 ? 0.614 -0.251 6.025 1.00 91.62 71 GLY A CA 1
ATOM 571 C C . GLY A 1 71 ? 0.573 0.502 7.356 1.00 91.62 71 GLY A C 1
ATOM 572 O O . GLY A 1 71 ? 0.140 -0.055 8.365 1.00 91.62 71 GLY A O 1
ATOM 573 N N . PHE A 1 72 ? 0.951 1.782 7.370 1.00 91.38 72 PHE A N 1
ATOM 574 C CA . PHE A 1 72 ? 0.896 2.601 8.586 1.00 91.38 72 PHE A CA 1
ATOM 575 C C . PHE A 1 72 ? -0.520 2.775 9.129 1.00 91.38 72 PHE A C 1
ATOM 577 O O . PHE A 1 72 ? -0.725 2.680 10.338 1.00 91.38 72 PHE A O 1
ATOM 584 N N . LEU A 1 73 ? -1.505 2.979 8.255 1.00 90.62 73 LEU A N 1
ATOM 585 C CA . LEU A 1 73 ? -2.912 3.048 8.644 1.00 90.62 73 LEU A CA 1
ATOM 586 C C . LEU A 1 73 ? -3.388 1.729 9.284 1.00 90.62 73 LEU A C 1
ATOM 588 O O . LEU A 1 73 ? -4.109 1.751 10.287 1.00 90.62 73 LEU A O 1
ATOM 592 N N . ALA A 1 74 ? -2.944 0.581 8.762 1.00 87.62 74 ALA A N 1
ATOM 593 C CA . ALA A 1 74 ? -3.229 -0.736 9.332 1.00 87.62 74 ALA A CA 1
ATOM 594 C C . ALA A 1 74 ? -2.538 -0.949 10.697 1.00 87.62 74 ALA A C 1
ATOM 596 O O . ALA A 1 74 ? -3.163 -1.405 11.653 1.00 87.62 74 ALA A O 1
ATOM 597 N N . ALA A 1 75 ? -1.274 -0.546 10.841 1.00 88.69 75 ALA A N 1
ATOM 598 C CA . ALA A 1 75 ? -0.572 -0.605 12.124 1.00 88.69 75 ALA A CA 1
ATOM 599 C C . ALA A 1 75 ? -1.222 0.310 13.176 1.00 88.69 75 ALA A C 1
ATOM 601 O O . ALA A 1 75 ? -1.431 -0.098 14.321 1.00 88.69 75 ALA A O 1
ATOM 602 N N . TYR A 1 76 ? -1.596 1.528 12.777 1.00 87.56 76 TYR A N 1
ATOM 603 C CA . TYR A 1 76 ? -2.265 2.492 13.645 1.00 87.56 76 TYR A CA 1
ATOM 604 C C . TYR A 1 76 ? -3.631 1.986 14.114 1.00 87.56 76 TYR A C 1
ATOM 606 O O . TYR A 1 76 ? -3.957 2.111 15.291 1.00 87.56 76 TYR A O 1
ATOM 614 N N . THR A 1 77 ? -4.422 1.377 13.227 1.00 83.81 77 THR A N 1
ATOM 615 C CA . THR A 1 77 ? -5.710 0.775 13.609 1.00 83.81 77 THR A CA 1
ATOM 616 C C . THR A 1 77 ? -5.519 -0.392 14.570 1.00 83.81 77 THR A C 1
ATOM 618 O O . THR A 1 77 ? -6.172 -0.410 15.612 1.00 83.81 77 THR A O 1
ATOM 621 N N . ALA A 1 78 ? -4.581 -1.308 14.304 1.00 83.94 78 ALA A N 1
ATOM 622 C CA . ALA A 1 78 ? -4.260 -2.397 15.231 1.00 83.94 78 ALA A CA 1
ATOM 623 C C . ALA A 1 78 ? -3.877 -1.876 16.630 1.00 83.94 78 ALA A C 1
ATOM 625 O O . ALA A 1 78 ? -4.375 -2.371 17.646 1.00 83.94 78 ALA A O 1
ATOM 626 N N . TRP A 1 79 ? -3.030 -0.844 16.680 1.00 85.81 79 TRP A N 1
ATOM 627 C CA . TRP A 1 79 ? -2.624 -0.194 17.923 1.00 85.81 79 TRP A CA 1
ATOM 628 C C . TRP A 1 79 ? -3.794 0.510 18.626 1.00 85.81 79 TRP A C 1
ATOM 630 O O . TRP A 1 79 ? -4.001 0.295 19.820 1.00 85.81 79 TRP A O 1
ATOM 640 N N . GLY A 1 80 ? -4.599 1.285 17.894 1.00 80.56 80 GLY A N 1
ATOM 641 C CA . GLY A 1 80 ? -5.749 2.017 18.429 1.00 80.56 80 GLY A CA 1
ATOM 642 C C . GLY A 1 80 ? -6.797 1.092 19.049 1.00 80.56 80 GLY A C 1
ATOM 643 O O . GLY A 1 80 ? -7.255 1.342 20.164 1.00 80.56 80 GLY A O 1
ATOM 644 N N . TYR A 1 81 ? -7.107 -0.030 18.392 1.00 76.06 81 TYR A N 1
ATOM 645 C CA . TYR A 1 81 ? -7.989 -1.054 18.961 1.00 76.06 81 TYR A CA 1
ATOM 646 C C . TYR A 1 81 ? -7.398 -1.685 20.226 1.00 76.06 81 TYR A C 1
ATOM 648 O O . TYR A 1 81 ? -8.103 -1.824 21.224 1.00 76.06 81 TYR A O 1
ATOM 656 N N . SER A 1 82 ? -6.098 -2.008 20.229 1.00 78.62 82 SER A N 1
ATOM 657 C CA . SER A 1 82 ? -5.440 -2.552 21.424 1.00 78.62 82 SER A CA 1
ATOM 658 C C . SER A 1 82 ? -5.372 -1.556 22.586 1.00 78.62 82 SER A C 1
ATOM 660 O O . SER A 1 82 ? -5.266 -1.991 23.734 1.00 78.62 82 SER A O 1
ATOM 662 N N . TYR A 1 83 ? -5.353 -0.254 22.307 1.00 80.88 83 TYR A N 1
ATOM 663 C CA . TYR A 1 83 ? -5.359 0.786 23.330 1.00 80.88 83 TYR A CA 1
ATOM 664 C C . TYR A 1 83 ? -6.750 0.937 23.954 1.00 80.88 83 TYR A C 1
ATOM 666 O O . TYR A 1 83 ? -6.863 0.925 25.177 1.00 80.88 83 TYR A O 1
ATOM 674 N N . ILE A 1 84 ? -7.804 0.998 23.130 1.00 73.00 84 ILE A N 1
ATOM 675 C CA . ILE A 1 84 ? -9.191 1.142 23.602 1.00 73.00 84 ILE A CA 1
ATOM 676 C C . ILE A 1 84 ? -9.628 -0.054 24.453 1.00 73.00 84 ILE A C 1
ATOM 678 O O . ILE A 1 84 ? -10.275 0.134 25.475 1.00 73.00 84 ILE A O 1
ATOM 682 N N . GLU A 1 85 ? -9.235 -1.273 24.088 1.00 71.50 85 GLU A N 1
ATOM 683 C CA . GLU A 1 85 ? -9.578 -2.490 24.842 1.00 71.50 85 GLU A CA 1
ATOM 684 C C . GLU A 1 85 ? -8.991 -2.520 26.263 1.00 71.50 85 GLU A C 1
ATOM 686 O O . GLU A 1 85 ? -9.521 -3.192 27.141 1.00 71.50 85 GLU A O 1
ATOM 691 N N . LYS A 1 86 ? -7.899 -1.785 26.511 1.00 75.31 86 LYS A N 1
ATOM 692 C CA . LYS A 1 86 ? -7.269 -1.698 27.838 1.00 75.31 86 LYS A CA 1
ATOM 693 C C . LYS A 1 86 ? -7.906 -0.641 28.740 1.00 75.31 86 LYS A C 1
ATOM 695 O O . LYS A 1 86 ? -7.533 -0.552 29.909 1.00 75.31 86 LYS A O 1
ATOM 700 N N . LEU A 1 87 ? -8.807 0.186 28.212 1.00 71.44 87 LEU A N 1
ATOM 701 C CA . LEU A 1 87 ? -9.443 1.251 28.975 1.00 71.44 87 LEU A CA 1
ATOM 702 C C . LEU A 1 87 ? -10.598 0.690 29.826 1.00 71.44 87 LEU A C 1
ATOM 704 O O . LEU A 1 87 ? -11.415 -0.072 29.313 1.00 71.44 87 LEU A O 1
ATOM 708 N N . PRO A 1 88 ? -10.699 1.060 31.117 1.00 69.75 88 PRO A N 1
ATOM 709 C CA . PRO A 1 88 ? -11.811 0.637 31.963 1.00 69.75 88 PRO A CA 1
ATOM 710 C C . PRO A 1 88 ? -13.131 1.257 31.477 1.00 69.75 88 PRO A C 1
ATOM 712 O O . PRO A 1 88 ? -13.149 2.405 31.030 1.00 69.75 88 PRO A O 1
ATOM 715 N N . GLU A 1 89 ? -14.245 0.530 31.609 1.00 62.69 89 GLU A N 1
ATOM 716 C CA . GLU A 1 89 ? -15.572 0.923 31.088 1.00 62.69 89 GLU A CA 1
ATOM 717 C C . GLU A 1 89 ? -16.059 2.300 31.593 1.00 62.69 89 GLU A C 1
ATOM 719 O O . GLU A 1 89 ? -16.795 2.991 30.895 1.00 62.69 89 GLU A O 1
ATOM 724 N N . GLY A 1 90 ? -15.591 2.753 32.763 1.00 55.78 90 GLY A N 1
ATOM 725 C CA . GLY A 1 90 ? -15.889 4.080 33.324 1.00 55.78 90 GLY A CA 1
ATOM 726 C C . GLY A 1 90 ? -15.027 5.238 32.797 1.00 55.78 90 GLY A C 1
ATOM 727 O O . GLY A 1 90 ? -15.228 6.375 33.201 1.00 55.78 90 GLY A O 1
ATOM 728 N N . SER A 1 91 ? -14.056 4.988 31.913 1.00 58.50 91 SER A N 1
ATOM 729 C CA . SER A 1 91 ? -13.201 6.043 31.334 1.00 58.50 91 SER A CA 1
ATOM 730 C C . SER A 1 91 ? -13.822 6.745 30.120 1.00 58.50 91 SER A C 1
ATOM 732 O O . SER A 1 91 ? -13.319 7.772 29.673 1.00 58.50 91 SER A O 1
ATOM 734 N N . PHE A 1 92 ? -14.941 6.227 29.605 1.00 58.56 92 PHE A N 1
ATOM 735 C CA . PHE A 1 92 ? -15.660 6.810 28.468 1.00 58.56 92 PHE A CA 1
ATOM 736 C C . PHE A 1 92 ? -16.603 7.964 28.859 1.00 58.56 92 PHE A C 1
ATOM 738 O O . PHE A 1 92 ? -17.232 8.556 27.987 1.00 58.56 92 PHE A O 1
ATOM 745 N N . THR A 1 93 ? -16.708 8.307 30.146 1.00 56.19 93 THR A N 1
ATOM 746 C CA . THR A 1 93 ? -17.478 9.469 30.628 1.00 56.19 93 THR A CA 1
ATOM 747 C C . THR A 1 93 ? -16.649 10.751 30.719 1.00 56.19 93 THR A C 1
ATOM 749 O O . THR A 1 93 ? -17.205 11.833 30.564 1.00 56.19 93 THR A O 1
ATOM 752 N N . GLU A 1 94 ? -15.326 10.647 30.880 1.00 60.84 94 GLU A N 1
ATOM 753 C CA . GLU A 1 94 ? -14.388 11.778 30.851 1.00 60.84 94 GLU A CA 1
ATOM 754 C C . GLU A 1 94 ? -13.223 11.455 29.905 1.00 60.84 94 GLU A C 1
ATOM 756 O O . GLU A 1 94 ? -12.122 11.100 30.328 1.00 60.84 94 GLU A O 1
ATOM 761 N N . LEU A 1 95 ? -13.474 11.527 28.592 1.00 62.41 95 LEU A N 1
ATOM 762 C CA . LEU A 1 95 ? -12.422 11.266 27.610 1.00 62.41 95 LEU A CA 1
ATOM 763 C C . LEU A 1 95 ? -11.389 12.395 27.609 1.00 62.41 95 LEU A C 1
ATOM 765 O O . LEU A 1 95 ? -11.707 13.565 27.386 1.00 62.41 95 LEU A O 1
ATOM 769 N N . SER A 1 96 ? -10.121 12.020 27.738 1.00 69.31 96 SER A N 1
ATOM 770 C CA . SER A 1 96 ? -9.008 12.917 27.430 1.00 69.31 96 SER A CA 1
ATOM 771 C C . SER A 1 96 ? -9.005 13.289 25.938 1.00 69.31 96 SER A C 1
ATOM 773 O O . SER A 1 96 ? -9.412 12.499 25.080 1.00 69.31 96 SER A O 1
ATOM 775 N N . ALA A 1 97 ? -8.473 14.468 25.593 1.00 71.38 97 ALA A N 1
ATOM 776 C CA . ALA A 1 97 ? -8.338 14.909 24.198 1.00 71.38 97 ALA A CA 1
ATOM 777 C C . ALA A 1 97 ? -7.603 13.878 23.312 1.00 71.38 97 ALA A C 1
ATOM 779 O O . ALA A 1 97 ? -7.906 13.727 22.129 1.00 71.38 97 ALA A O 1
ATOM 780 N N . PHE A 1 98 ? -6.677 13.119 23.905 1.00 73.12 98 PHE A N 1
ATOM 781 C CA . PHE A 1 98 ? -5.949 12.038 23.248 1.00 73.12 98 PHE A CA 1
ATOM 782 C C . PHE A 1 98 ? -6.849 10.853 22.863 1.00 73.12 98 PHE A C 1
ATOM 784 O O . PHE A 1 98 ? -6.778 10.366 21.736 1.00 73.12 98 PHE A O 1
ATOM 791 N N . GLN A 1 99 ? -7.742 10.415 23.755 1.00 71.06 99 GLN A N 1
ATOM 792 C CA . GLN A 1 99 ? -8.694 9.337 23.459 1.00 71.06 99 GLN A CA 1
ATOM 793 C C . GLN A 1 99 ? -9.712 9.759 22.391 1.00 71.06 99 GLN A C 1
ATOM 795 O O . GLN A 1 99 ? -10.054 8.957 21.521 1.00 71.06 99 GLN A O 1
ATOM 800 N N . TYR A 1 100 ? -10.136 11.029 22.399 1.00 71.06 100 TYR A N 1
ATOM 801 C CA . TYR A 1 100 ? -11.001 11.579 21.352 1.00 71.06 100 TYR A CA 1
ATOM 802 C C . TYR A 1 100 ? -10.316 11.564 19.977 1.00 71.06 100 TYR A C 1
ATOM 804 O O . TYR A 1 100 ? -10.920 11.155 18.984 1.00 71.06 100 TYR A O 1
ATOM 812 N N . LEU A 1 101 ? -9.034 11.945 19.921 1.00 75.75 101 LEU A N 1
ATOM 813 C CA . LEU A 1 101 ? -8.240 11.893 18.693 1.00 75.75 101 LEU A CA 1
ATOM 814 C C . LEU A 1 101 ? -8.125 10.459 18.154 1.00 75.75 101 LEU A C 1
ATOM 816 O O . LEU A 1 101 ? -8.341 10.242 16.963 1.00 75.75 101 LEU A O 1
ATOM 820 N N . ILE A 1 102 ? -7.844 9.476 19.016 1.00 75.38 102 ILE A N 1
ATOM 821 C CA . ILE A 1 102 ? -7.763 8.061 18.616 1.00 75.38 102 ILE A CA 1
ATOM 822 C C . ILE A 1 102 ? -9.107 7.572 18.062 1.00 75.38 102 ILE A C 1
ATOM 824 O O . ILE A 1 102 ? -9.140 6.963 16.992 1.00 75.38 102 ILE A O 1
ATOM 828 N N . GLY A 1 103 ? -10.219 7.876 18.738 1.00 69.81 103 GLY A N 1
ATOM 829 C CA . GLY A 1 103 ? -11.560 7.502 18.277 1.00 69.81 103 GLY A CA 1
ATOM 830 C C . GLY A 1 103 ? -11.916 8.120 16.920 1.00 69.81 103 GLY A C 1
ATOM 831 O O . GLY A 1 103 ? -12.402 7.426 16.022 1.00 69.81 103 GLY A O 1
ATOM 832 N N . PHE A 1 104 ? -11.604 9.405 16.724 1.00 72.62 104 PHE A N 1
ATOM 833 C CA . PHE A 1 104 ? -11.780 10.079 15.436 1.00 72.62 104 PHE A CA 1
ATOM 834 C C . PHE A 1 104 ? -10.950 9.417 14.330 1.00 72.62 104 PHE A C 1
ATOM 836 O O . PHE A 1 104 ? -11.471 9.121 13.252 1.00 72.62 104 PHE A O 1
ATOM 843 N N . MET A 1 105 ? -9.680 9.121 14.606 1.00 74.19 105 MET A N 1
ATOM 844 C CA . MET A 1 105 ? -8.791 8.495 13.633 1.00 74.19 105 MET A CA 1
ATOM 845 C C . MET A 1 105 ? -9.255 7.082 13.271 1.00 74.19 105 MET A C 1
ATOM 847 O O . MET A 1 105 ? -9.304 6.760 12.090 1.00 74.19 105 MET A O 1
ATOM 851 N N . ILE A 1 106 ? -9.714 6.263 14.220 1.00 72.56 106 ILE A N 1
ATOM 852 C CA . ILE A 1 106 ? -10.279 4.930 13.923 1.00 72.56 106 ILE A CA 1
ATOM 853 C C . ILE A 1 106 ? -11.5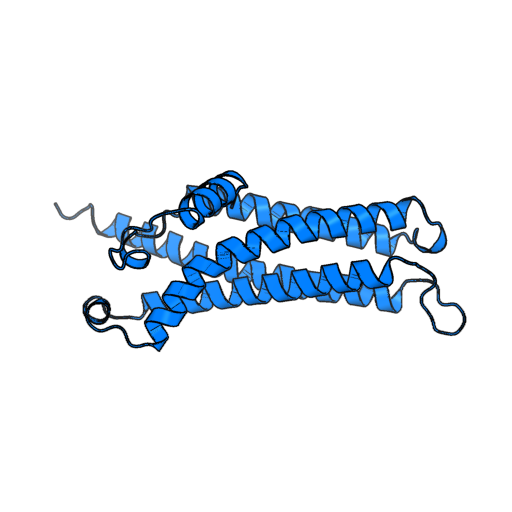02 5.017 12.995 1.00 72.56 106 ILE A C 1
ATOM 855 O O . ILE A 1 106 ? -11.729 4.116 12.189 1.00 72.56 106 ILE A O 1
ATOM 859 N N . LYS A 1 107 ? -12.269 6.111 13.049 1.00 72.88 107 LYS A N 1
ATOM 860 C CA . LYS A 1 107 ? -13.411 6.344 12.151 1.00 72.88 107 LYS A CA 1
ATOM 861 C C . LYS A 1 107 ? -12.993 6.841 10.765 1.00 72.88 107 LYS A C 1
ATOM 863 O O . LYS A 1 107 ? -13.631 6.503 9.769 1.00 72.88 107 LYS A O 1
ATOM 868 N N . VAL A 1 108 ? -11.939 7.649 10.698 1.00 75.44 108 VAL A N 1
ATOM 869 C CA . VAL A 1 108 ? -11.465 8.299 9.467 1.00 75.44 108 VAL A CA 1
ATOM 870 C C . VAL A 1 108 ? -10.528 7.398 8.658 1.00 75.44 108 VAL A C 1
ATOM 872 O O . VAL A 1 108 ? -10.613 7.372 7.430 1.00 75.44 108 VAL A O 1
ATOM 875 N N . VAL A 1 109 ? -9.687 6.607 9.325 1.00 81.25 109 VAL A N 1
ATOM 876 C CA . VAL A 1 109 ? -8.700 5.708 8.710 1.00 81.25 109 VAL A CA 1
ATOM 877 C C . VAL A 1 109 ? -9.321 4.724 7.704 1.00 81.25 109 VAL A C 1
ATOM 879 O O . VAL A 1 109 ? -8.772 4.616 6.606 1.00 81.25 109 VAL A O 1
ATOM 882 N N . PRO A 1 110 ? -10.462 4.055 7.978 1.00 78.12 110 PRO A N 1
ATOM 883 C CA . PRO A 1 110 ? -11.097 3.171 7.004 1.00 78.12 110 PRO A CA 1
ATOM 884 C C . PRO A 1 110 ? -11.411 3.881 5.689 1.00 78.12 110 PRO A C 1
ATOM 886 O O . PRO A 1 110 ? -11.129 3.333 4.631 1.00 78.12 110 PRO A O 1
ATOM 889 N N . THR A 1 111 ? -11.919 5.117 5.745 1.00 79.69 111 THR A N 1
ATOM 890 C CA . THR A 1 111 ? -12.238 5.924 4.557 1.00 79.69 111 THR A CA 1
ATOM 891 C C . THR A 1 111 ? -10.989 6.215 3.723 1.00 79.69 111 THR A C 1
ATOM 893 O O . THR A 1 111 ? -11.003 6.019 2.508 1.00 79.69 111 THR A O 1
ATOM 896 N N . TRP A 1 112 ? -9.888 6.623 4.361 1.00 84.00 112 TRP A N 1
ATOM 897 C CA . TRP A 1 112 ? -8.614 6.841 3.664 1.00 84.00 112 TRP A CA 1
ATOM 898 C C . TRP A 1 112 ? -8.040 5.554 3.081 1.00 84.00 112 TRP A C 1
ATOM 900 O O . TRP A 1 112 ? -7.532 5.567 1.961 1.00 84.00 112 TRP A O 1
ATOM 910 N N . SER A 1 113 ? -8.172 4.434 3.797 1.00 86.25 113 SER A N 1
ATOM 911 C CA . SER A 1 113 ? -7.738 3.129 3.301 1.00 86.25 113 SER A CA 1
ATOM 912 C C . SER A 1 113 ? -8.432 2.784 1.981 1.00 86.25 113 SER A C 1
ATOM 914 O O . SER A 1 113 ? -7.742 2.393 1.040 1.00 86.25 113 SER A O 1
ATOM 916 N N . ARG A 1 114 ? -9.757 2.999 1.858 1.00 86.12 114 ARG A N 1
ATOM 917 C CA . ARG A 1 114 ? -10.504 2.751 0.598 1.00 86.12 114 ARG A CA 1
ATOM 918 C C . ARG A 1 114 ? -10.002 3.607 -0.544 1.00 86.12 114 ARG A C 1
ATOM 920 O O . ARG A 1 114 ? -9.774 3.094 -1.634 1.00 86.12 114 ARG A O 1
ATOM 927 N N . LEU A 1 115 ? -9.828 4.904 -0.289 1.00 89.38 115 LEU A N 1
ATOM 928 C CA . LEU A 1 115 ? -9.342 5.836 -1.305 1.00 89.38 115 LEU A CA 1
ATOM 929 C C . LEU A 1 115 ? -7.967 5.398 -1.817 1.00 89.38 115 LEU A C 1
ATOM 931 O O . LEU A 1 115 ? -7.742 5.375 -3.025 1.00 89.38 115 LEU A O 1
ATOM 935 N N . LEU A 1 116 ? -7.086 4.958 -0.916 1.00 91.19 116 LEU A N 1
ATOM 936 C CA . LEU A 1 116 ? -5.786 4.405 -1.285 1.00 91.19 116 LEU A CA 1
ATOM 937 C C . LEU A 1 116 ? -5.898 3.063 -2.023 1.00 91.19 116 LEU A C 1
ATOM 939 O O . LEU A 1 116 ? -5.107 2.824 -2.928 1.00 91.19 116 LEU A O 1
ATOM 943 N N . HIS A 1 117 ? -6.881 2.206 -1.719 1.00 90.50 117 HIS A N 1
ATOM 944 C CA . HIS A 1 117 ? -7.110 0.982 -2.498 1.00 90.50 117 HIS A CA 1
ATOM 945 C C . HIS A 1 117 ? -7.523 1.323 -3.931 1.00 90.50 117 HIS A C 1
ATOM 947 O O . HIS A 1 117 ? -6.928 0.809 -4.873 1.00 90.50 117 HIS A O 1
ATOM 953 N N . VAL A 1 118 ? -8.490 2.224 -4.110 1.00 92.19 118 VAL A N 1
ATOM 954 C CA . VAL A 1 118 ? -8.918 2.669 -5.444 1.00 92.19 118 VAL A CA 1
ATOM 955 C C . VAL A 1 118 ? -7.752 3.313 -6.197 1.00 92.19 118 VAL A C 1
ATOM 957 O O . VAL A 1 118 ? -7.523 3.003 -7.363 1.00 92.19 118 VAL A O 1
ATOM 960 N N . PHE A 1 119 ? -6.959 4.151 -5.530 1.00 93.88 119 PHE A N 1
ATOM 961 C CA . PHE A 1 119 ? -5.756 4.728 -6.122 1.00 93.88 119 PHE A CA 1
ATOM 962 C C . PHE A 1 119 ? -4.750 3.646 -6.549 1.00 93.88 119 PHE A C 1
ATOM 964 O O . PHE A 1 119 ? -4.295 3.653 -7.691 1.00 93.88 119 PHE A O 1
ATOM 971 N N . ASN A 1 120 ? -4.470 2.671 -5.681 1.00 93.62 120 ASN A N 1
ATOM 972 C CA . ASN A 1 120 ? -3.567 1.553 -5.961 1.00 93.62 120 ASN A CA 1
ATOM 973 C C . ASN A 1 120 ? -4.042 0.675 -7.115 1.00 93.62 120 ASN A C 1
ATOM 975 O O . ASN A 1 120 ? -3.212 0.201 -7.886 1.00 93.62 120 ASN A O 1
ATOM 979 N N . PHE A 1 121 ? -5.353 0.501 -7.278 1.00 93.56 121 PHE A N 1
ATOM 980 C CA . PHE A 1 121 ? -5.920 -0.191 -8.431 1.00 93.56 121 PHE A CA 1
ATOM 981 C C . PHE A 1 121 ? -5.513 0.488 -9.744 1.00 93.56 121 PHE A C 1
ATOM 983 O O . PHE A 1 121 ? -4.986 -0.168 -10.642 1.00 93.56 121 PHE A O 1
ATOM 990 N N . PHE A 1 122 ? -5.690 1.809 -9.840 1.00 95.00 122 PHE A N 1
ATOM 991 C CA . PHE A 1 122 ? -5.300 2.558 -11.036 1.00 95.00 122 PHE A CA 1
ATOM 992 C C . PHE A 1 122 ? -3.786 2.567 -11.249 1.00 95.00 122 PHE A C 1
ATOM 994 O O . PHE A 1 122 ? -3.337 2.372 -12.379 1.00 95.00 122 PHE A O 1
ATOM 1001 N N . GLN A 1 123 ? -2.996 2.738 -10.184 1.00 94.62 123 GLN A N 1
ATOM 1002 C CA . GLN A 1 123 ? -1.537 2.679 -10.295 1.00 94.62 123 GLN A CA 1
ATOM 1003 C C . GLN A 1 123 ? -1.081 1.313 -10.818 1.00 94.62 123 GLN A C 1
ATOM 1005 O O . GLN A 1 123 ? -0.316 1.261 -11.779 1.00 94.62 123 GLN A O 1
ATOM 1010 N N . LEU A 1 124 ? -1.614 0.217 -10.269 1.00 92.81 124 LEU A N 1
ATOM 1011 C CA . LEU A 1 124 ? -1.284 -1.141 -10.697 1.00 92.81 124 LEU A CA 1
ATOM 1012 C C . LEU A 1 124 ? -1.701 -1.408 -12.150 1.00 92.81 124 LEU A C 1
ATOM 1014 O O . LEU A 1 124 ? -0.928 -2.003 -12.897 1.00 92.81 124 LEU A O 1
ATOM 1018 N N . LEU A 1 125 ? -2.880 -0.944 -12.577 1.00 93.25 125 LEU A N 1
ATOM 1019 C CA . LEU A 1 125 ? -3.315 -1.064 -13.973 1.00 93.25 125 LEU A CA 1
ATOM 1020 C C . LEU A 1 125 ? -2.366 -0.344 -14.935 1.00 93.25 125 LEU A C 1
ATOM 1022 O O . LEU A 1 125 ? -1.964 -0.920 -15.944 1.00 93.25 125 LEU A O 1
ATOM 1026 N N . ILE A 1 126 ? -1.988 0.895 -14.614 1.00 93.62 126 ILE A N 1
ATOM 1027 C CA . ILE A 1 126 ? -1.044 1.675 -15.423 1.00 93.62 126 ILE A CA 1
ATOM 1028 C C . ILE A 1 126 ? 0.335 0.993 -15.442 1.00 93.62 126 ILE A C 1
ATOM 1030 O O . ILE A 1 126 ? 0.952 0.897 -16.501 1.00 93.62 126 ILE A O 1
ATOM 1034 N N . ALA A 1 127 ? 0.802 0.463 -14.308 1.00 92.06 127 ALA A N 1
ATOM 1035 C CA . ALA A 1 127 ? 2.068 -0.264 -14.226 1.00 92.06 127 ALA A CA 1
ATOM 1036 C C . ALA A 1 127 ? 2.068 -1.533 -15.095 1.00 92.06 127 ALA A C 1
ATOM 1038 O O . ALA A 1 127 ? 3.004 -1.778 -15.858 1.00 92.06 127 ALA A O 1
ATOM 1039 N N . VAL A 1 128 ? 0.991 -2.322 -15.031 1.00 92.25 128 VAL A N 1
ATOM 1040 C CA . VAL A 1 128 ? 0.813 -3.509 -15.879 1.00 92.25 128 VAL A CA 1
ATOM 1041 C C . VAL A 1 128 ? 0.762 -3.116 -17.354 1.00 92.25 128 VAL A C 1
ATOM 1043 O O . VAL A 1 128 ? 1.420 -3.756 -18.171 1.00 92.25 128 VAL A O 1
ATOM 1046 N N . PHE A 1 129 ? 0.042 -2.048 -17.704 1.00 92.69 129 PHE A N 1
ATOM 1047 C CA . PHE A 1 129 ? -0.007 -1.543 -19.075 1.00 92.69 129 PHE A CA 1
ATOM 1048 C C . PHE A 1 129 ? 1.390 -1.185 -19.597 1.00 92.69 129 PHE A C 1
ATOM 1050 O O . PHE A 1 129 ? 1.784 -1.659 -20.663 1.00 92.69 129 PHE A O 1
ATOM 1057 N N . TYR A 1 130 ? 2.178 -0.432 -18.823 1.00 91.31 130 TYR A N 1
ATOM 1058 C CA . TYR A 1 130 ? 3.552 -0.097 -19.198 1.00 91.31 130 TYR A CA 1
ATOM 1059 C C . TYR A 1 130 ? 4.440 -1.335 -19.359 1.00 91.31 130 TYR A C 1
ATOM 1061 O O . TYR A 1 130 ? 5.167 -1.430 -20.346 1.00 91.31 130 TYR A O 1
ATOM 1069 N N . ALA A 1 131 ? 4.348 -2.305 -18.446 1.00 90.06 1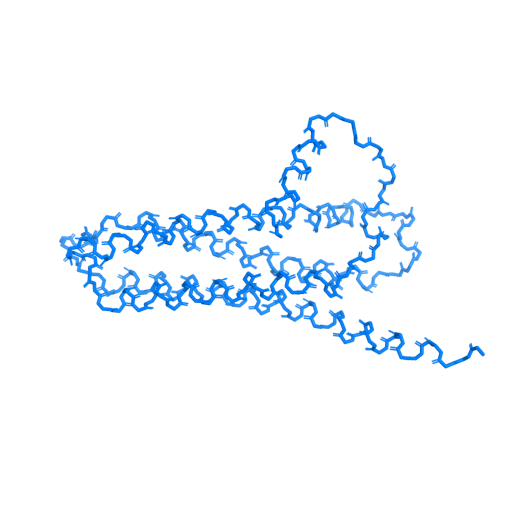31 ALA A N 1
ATOM 1070 C CA . ALA A 1 131 ? 5.134 -3.538 -18.503 1.00 90.06 131 ALA A CA 1
ATOM 1071 C C . ALA A 1 131 ? 4.767 -4.458 -19.685 1.00 90.06 131 ALA A C 1
ATOM 1073 O O . ALA A 1 131 ? 5.588 -5.280 -20.093 1.00 90.06 131 ALA A O 1
ATOM 1074 N N . LEU A 1 132 ? 3.547 -4.355 -20.224 1.00 90.38 132 LEU A N 1
ATOM 1075 C CA . LEU A 1 132 ? 3.096 -5.152 -21.370 1.00 90.38 132 LEU A CA 1
ATOM 1076 C C . LEU A 1 132 ? 3.348 -4.466 -22.715 1.00 90.38 132 LEU A C 1
ATOM 1078 O O . LEU A 1 132 ? 3.657 -5.150 -23.689 1.00 90.38 132 LEU A O 1
ATOM 1082 N N . VAL A 1 133 ? 3.199 -3.140 -22.778 1.00 91.31 133 VAL A N 1
ATOM 1083 C CA . VAL A 1 133 ? 3.260 -2.382 -24.037 1.00 91.31 133 VAL A CA 1
ATOM 1084 C C . VAL A 1 133 ? 4.674 -1.910 -24.356 1.00 91.31 133 VAL A C 1
ATOM 1086 O O . VAL A 1 133 ? 5.084 -1.986 -25.514 1.00 91.31 133 VAL A O 1
ATOM 1089 N N . LEU A 1 134 ? 5.434 -1.429 -23.364 1.00 89.56 134 LEU A N 1
ATOM 1090 C CA . LEU A 1 134 ? 6.778 -0.917 -23.620 1.00 89.56 134 LEU A CA 1
ATOM 1091 C C . LEU A 1 134 ? 7.827 -2.021 -23.474 1.00 89.56 134 LEU A C 1
ATOM 1093 O O . LEU A 1 134 ? 7.933 -2.624 -22.403 1.00 89.56 134 LEU A O 1
ATOM 1097 N N . PRO A 1 135 ? 8.674 -2.242 -24.496 1.00 85.25 135 PRO A N 1
ATOM 1098 C CA . PRO A 1 135 ? 9.720 -3.260 -24.441 1.00 85.25 135 PRO A CA 1
ATOM 1099 C C . PRO A 1 135 ? 10.760 -2.964 -23.350 1.00 85.25 135 PRO A C 1
ATOM 1101 O O . PRO A 1 135 ? 11.222 -3.889 -22.690 1.00 85.25 135 PRO A O 1
ATOM 1104 N N . GLU A 1 136 ? 11.047 -1.685 -23.093 1.00 84.88 136 GLU A N 1
ATOM 1105 C CA . GLU A 1 136 ? 11.959 -1.208 -22.036 1.00 84.88 136 GLU A CA 1
ATOM 1106 C C . GLU A 1 136 ? 11.518 -1.644 -20.624 1.00 84.88 136 GLU A C 1
ATOM 1108 O O . GLU A 1 136 ? 12.339 -1.865 -19.734 1.00 84.88 136 GLU A O 1
ATOM 1113 N N . CYS A 1 137 ? 10.206 -1.788 -20.412 1.00 84.94 137 CYS A N 1
ATOM 1114 C CA . CYS A 1 137 ? 9.606 -2.172 -19.134 1.00 84.94 137 CYS A CA 1
ATOM 1115 C C . CYS A 1 137 ? 9.226 -3.664 -19.080 1.00 84.94 137 CYS A C 1
ATOM 1117 O O . CYS A 1 137 ? 8.852 -4.169 -18.017 1.00 84.94 137 CYS A O 1
ATOM 1119 N N . ASN A 1 138 ? 9.314 -4.384 -20.205 1.00 88.75 138 ASN A N 1
ATOM 1120 C CA . ASN A 1 138 ? 8.848 -5.764 -20.367 1.00 88.75 138 ASN A CA 1
ATOM 1121 C C . ASN A 1 138 ? 9.866 -6.793 -19.849 1.00 88.75 138 ASN A C 1
ATOM 1123 O O . ASN A 1 138 ? 10.273 -7.740 -20.526 1.00 88.75 138 ASN A O 1
ATOM 1127 N N . LEU A 1 139 ? 10.289 -6.613 -18.603 1.00 88.88 139 LEU A N 1
ATOM 1128 C CA . LEU A 1 139 ? 11.192 -7.532 -17.926 1.00 88.88 139 LEU A CA 1
ATOM 1129 C C . LEU A 1 139 ? 10.382 -8.603 -17.202 1.00 88.88 139 LEU A C 1
ATOM 1131 O O . LEU A 1 139 ? 9.367 -8.323 -16.562 1.00 88.88 139 LEU A O 1
ATOM 1135 N N . HIS A 1 140 ? 10.824 -9.859 -17.300 1.00 89.19 140 HIS A N 1
ATOM 1136 C CA . HIS A 1 140 ? 10.109 -10.987 -16.698 1.00 89.19 140 HIS A CA 1
ATOM 1137 C C . HIS A 1 140 ? 9.900 -10.794 -15.191 1.00 89.19 140 HIS A C 1
ATOM 1139 O O . HIS A 1 140 ? 8.776 -10.907 -14.711 1.00 89.19 140 HIS A O 1
ATOM 1145 N N . LEU A 1 141 ? 10.954 -10.413 -14.468 1.00 89.12 141 LEU A N 1
ATOM 1146 C CA . LEU A 1 141 ? 10.891 -10.234 -13.021 1.00 89.12 141 LEU A CA 1
ATOM 1147 C C . LEU A 1 141 ? 9.971 -9.069 -12.611 1.00 89.12 141 LEU A C 1
ATOM 1149 O O . LEU A 1 141 ? 9.206 -9.214 -11.666 1.00 89.12 141 LEU A O 1
ATOM 1153 N N . VAL A 1 142 ? 9.953 -7.961 -13.365 1.00 89.38 142 VAL A N 1
ATOM 1154 C CA . VAL A 1 142 ? 9.022 -6.840 -13.123 1.00 89.38 142 VAL A CA 1
ATOM 1155 C C . VAL A 1 142 ? 7.569 -7.294 -13.292 1.00 89.38 142 VAL A C 1
ATOM 1157 O O . VAL A 1 142 ? 6.735 -7.019 -12.430 1.00 89.38 142 VAL A O 1
ATOM 1160 N N . ARG A 1 143 ? 7.264 -8.051 -14.355 1.00 91.00 143 ARG A N 1
ATOM 1161 C CA . ARG A 1 143 ? 5.914 -8.591 -14.597 1.00 91.00 143 ARG A CA 1
ATOM 1162 C C . ARG A 1 143 ? 5.465 -9.546 -13.496 1.00 91.00 143 ARG A C 1
ATOM 1164 O O . ARG A 1 143 ? 4.339 -9.430 -13.018 1.00 91.00 143 ARG A O 1
ATOM 1171 N N . VAL A 1 144 ? 6.339 -10.463 -13.082 1.00 91.88 144 VAL A N 1
ATOM 1172 C CA . VAL A 1 144 ? 6.048 -11.408 -11.993 1.00 91.88 144 VAL A CA 1
ATOM 1173 C C . VAL A 1 144 ? 5.788 -10.654 -10.690 1.00 91.88 144 VAL A C 1
ATOM 1175 O O . VAL A 1 144 ? 4.792 -10.932 -10.025 1.00 91.88 144 VAL A O 1
ATOM 1178 N N . THR A 1 145 ? 6.611 -9.656 -10.358 1.00 92.50 145 THR A N 1
ATOM 1179 C CA . THR A 1 145 ? 6.412 -8.830 -9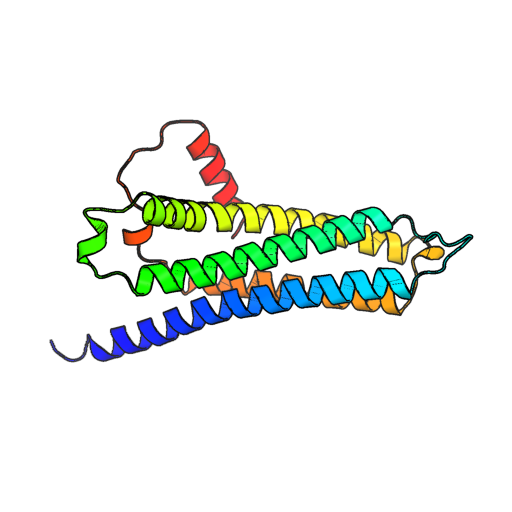.161 1.00 92.50 145 THR A CA 1
ATOM 1180 C C . THR A 1 145 ? 5.068 -8.098 -9.194 1.00 92.50 145 THR A C 1
ATOM 1182 O O . THR A 1 145 ? 4.316 -8.190 -8.227 1.00 92.50 145 THR A O 1
ATOM 1185 N N . LEU A 1 146 ? 4.710 -7.435 -10.301 1.00 92.75 146 LEU A N 1
ATOM 1186 C CA . LEU A 1 146 ? 3.411 -6.757 -10.435 1.00 92.75 146 LEU A CA 1
ATOM 1187 C C . LEU A 1 146 ? 2.229 -7.730 -10.313 1.00 92.75 146 LEU A C 1
ATOM 1189 O O . LEU A 1 146 ? 1.231 -7.413 -9.664 1.00 92.75 146 LEU A O 1
ATOM 1193 N N . PHE A 1 147 ? 2.347 -8.927 -10.888 1.00 92.88 147 PHE A N 1
ATOM 1194 C CA . PHE A 1 147 ? 1.315 -9.959 -10.801 1.00 92.88 147 PHE A CA 1
ATOM 1195 C C . PHE A 1 147 ? 1.119 -10.465 -9.366 1.00 92.88 147 PHE A C 1
ATOM 1197 O O . PHE A 1 147 ? -0.008 -10.503 -8.870 1.00 92.88 147 PHE A O 1
ATOM 1204 N N . VAL A 1 148 ? 2.213 -10.798 -8.672 1.00 92.88 148 VAL A N 1
ATOM 1205 C CA . VAL A 1 148 ? 2.176 -11.240 -7.270 1.00 92.88 148 VAL A CA 1
ATOM 1206 C C . VAL A 1 148 ? 1.609 -10.141 -6.374 1.00 92.88 148 VAL A C 1
ATOM 1208 O O . VAL A 1 148 ? 0.732 -10.422 -5.557 1.00 92.88 148 VAL A O 1
ATOM 1211 N N . LEU A 1 149 ? 2.040 -8.888 -6.555 1.00 93.06 149 LEU A N 1
ATOM 1212 C CA . LEU A 1 149 ? 1.494 -7.744 -5.818 1.00 93.06 149 LEU A CA 1
ATOM 1213 C C . LEU A 1 149 ? -0.009 -7.591 -6.051 1.00 93.06 149 LEU A C 1
ATOM 1215 O O . LEU A 1 149 ? -0.746 -7.384 -5.090 1.00 93.06 149 LEU A O 1
ATOM 1219 N N . GLY A 1 150 ? -0.473 -7.749 -7.292 1.00 92.62 150 GLY A N 1
ATOM 1220 C CA . GLY A 1 150 ? -1.894 -7.715 -7.625 1.00 92.62 150 GLY A CA 1
ATOM 1221 C C . GLY A 1 150 ? -2.700 -8.800 -6.915 1.00 92.62 150 GLY A C 1
ATOM 1222 O O . GLY A 1 150 ? -3.722 -8.490 -6.304 1.00 92.62 150 GLY A O 1
ATOM 1223 N N . ILE A 1 151 ? -2.230 -10.052 -6.937 1.00 93.19 151 ILE A N 1
ATOM 1224 C CA . ILE A 1 151 ? -2.889 -11.167 -6.234 1.00 93.19 151 ILE A CA 1
ATOM 1225 C C . ILE A 1 151 ? -2.952 -10.892 -4.734 1.00 93.19 151 ILE A C 1
ATOM 1227 O O . ILE A 1 151 ? -4.021 -10.973 -4.131 1.00 93.19 151 ILE A O 1
ATOM 1231 N N . VAL A 1 152 ? -1.814 -10.557 -4.128 1.00 90.81 152 VAL A N 1
ATOM 1232 C CA . VAL A 1 152 ? -1.714 -10.322 -2.684 1.00 90.81 152 VAL A CA 1
ATOM 1233 C C . VAL A 1 152 ? -2.611 -9.158 -2.257 1.00 90.81 152 VAL A C 1
ATOM 1235 O O . VAL A 1 152 ? -3.327 -9.262 -1.260 1.00 90.81 152 VAL A O 1
ATOM 1238 N N . TRP A 1 153 ? -2.635 -8.078 -3.038 1.00 92.31 153 TRP A N 1
ATOM 1239 C CA . TRP A 1 153 ? -3.497 -6.924 -2.800 1.00 92.31 153 TRP A CA 1
ATOM 1240 C C . TRP A 1 153 ? -4.990 -7.279 -2.883 1.00 92.31 153 TRP A C 1
ATOM 1242 O O . TRP A 1 153 ? -5.757 -6.909 -1.990 1.00 92.31 153 TRP A O 1
ATOM 1252 N N . TRP A 1 154 ? -5.406 -8.059 -3.887 1.00 91.06 154 TRP A N 1
ATOM 1253 C CA . TRP A 1 154 ? -6.782 -8.560 -3.979 1.00 91.06 154 TRP A CA 1
ATOM 1254 C C . TRP A 1 154 ? -7.152 -9.468 -2.804 1.00 91.06 154 TRP A C 1
ATOM 1256 O O . TRP A 1 154 ? -8.248 -9.335 -2.258 1.00 91.06 154 TRP A O 1
ATOM 1266 N N . CYS A 1 155 ? -6.242 -10.343 -2.367 1.00 88.38 155 CYS A N 1
ATOM 1267 C CA . CYS A 1 155 ? -6.451 -11.181 -1.187 1.00 88.38 155 CYS A CA 1
ATOM 1268 C C . CYS A 1 155 ? -6.712 -10.338 0.069 1.00 88.38 155 CYS A C 1
ATOM 1270 O O . CYS A 1 155 ? -7.654 -10.635 0.803 1.00 88.38 155 CYS A O 1
ATOM 1272 N N . ILE A 1 156 ? -5.945 -9.263 0.294 1.00 88.19 156 ILE A N 1
ATOM 1273 C CA . ILE A 1 156 ? -6.174 -8.341 1.420 1.00 88.19 156 ILE A CA 1
ATOM 1274 C C . ILE A 1 156 ? -7.581 -7.741 1.350 1.00 88.19 156 ILE A C 1
ATOM 1276 O O . ILE A 1 156 ? -8.307 -7.764 2.342 1.00 88.19 156 ILE A O 1
ATOM 1280 N N . ILE A 1 157 ? -7.995 -7.241 0.180 1.00 87.38 157 ILE A N 1
ATOM 1281 C CA . ILE A 1 157 ? -9.325 -6.637 0.005 1.00 87.38 157 ILE A CA 1
ATOM 1282 C C . ILE A 1 157 ? -10.428 -7.652 0.291 1.00 87.38 157 ILE A C 1
ATOM 1284 O O . ILE A 1 157 ? -11.363 -7.347 1.033 1.00 87.38 157 ILE A O 1
ATOM 1288 N N . LEU A 1 158 ? -10.321 -8.859 -0.269 1.00 85.69 158 LEU A N 1
ATOM 1289 C CA . LEU A 1 158 ? -11.314 -9.909 -0.071 1.00 85.69 158 LEU A CA 1
ATOM 1290 C C . LEU A 1 158 ? -11.441 -10.271 1.406 1.00 85.69 158 LEU A C 1
ATOM 1292 O O . LEU A 1 158 ? -12.557 -10.253 1.921 1.00 85.69 158 LEU A O 1
ATOM 1296 N N . VAL A 1 159 ? -10.320 -10.509 2.096 1.00 84.06 159 VAL A N 1
ATOM 1297 C CA . VAL A 1 159 ? -10.313 -10.800 3.539 1.00 84.06 159 VAL A CA 1
ATOM 1298 C C . VAL A 1 159 ? -10.886 -9.630 4.340 1.00 84.06 159 VAL A C 1
ATOM 1300 O O . VAL A 1 159 ? -11.660 -9.858 5.268 1.00 84.06 159 VAL A O 1
ATOM 1303 N N . GLY A 1 160 ? -10.589 -8.384 3.966 1.00 79.75 160 GLY A N 1
ATOM 1304 C CA . GLY A 1 160 ? -11.169 -7.194 4.591 1.00 79.75 160 GLY A CA 1
ATOM 1305 C C . GLY A 1 160 ? -12.693 -7.115 4.444 1.00 79.75 160 GLY A C 1
ATOM 1306 O O . GLY A 1 160 ? -13.396 -6.793 5.407 1.00 79.75 160 GLY A O 1
ATOM 1307 N N . ILE A 1 161 ? -13.228 -7.471 3.269 1.00 79.56 161 ILE A N 1
ATOM 1308 C CA . ILE A 1 161 ? -14.677 -7.553 3.027 1.00 79.56 161 ILE A CA 1
ATOM 1309 C C . ILE A 1 161 ? -15.311 -8.635 3.909 1.00 79.56 161 ILE A C 1
ATOM 1311 O O . ILE A 1 161 ? -16.349 -8.378 4.530 1.00 79.56 161 ILE A O 1
ATOM 1315 N N . THR A 1 162 ? -14.713 -9.830 3.992 1.00 77.19 162 THR A N 1
ATOM 1316 C CA . THR A 1 162 ? -15.227 -10.914 4.847 1.00 77.19 162 THR A CA 1
ATOM 1317 C C . THR A 1 162 ? -15.145 -10.546 6.322 1.00 77.19 162 THR A C 1
ATOM 1319 O O . THR A 1 162 ? -16.131 -10.706 7.040 1.00 77.19 162 THR A O 1
ATOM 1322 N N . ALA A 1 163 ? -14.022 -9.983 6.771 1.00 71.69 163 ALA A N 1
ATOM 1323 C CA . ALA A 1 163 ? -13.826 -9.542 8.148 1.00 71.69 163 ALA A CA 1
ATOM 1324 C C . ALA A 1 163 ? -14.912 -8.540 8.571 1.00 71.69 163 ALA A C 1
ATOM 1326 O O . ALA A 1 163 ? -15.542 -8.708 9.613 1.00 71.69 163 ALA A O 1
ATOM 1327 N N . LYS A 1 164 ? -15.236 -7.557 7.724 1.00 67.50 164 LYS A N 1
ATOM 1328 C CA . LYS A 1 164 ? -16.303 -6.582 8.004 1.00 67.50 164 LYS A CA 1
ATOM 1329 C C . LYS A 1 164 ? -17.681 -7.225 8.211 1.00 67.50 164 LYS A C 1
ATOM 1331 O O . LYS A 1 164 ? -18.467 -6.721 9.007 1.00 67.50 164 LYS A O 1
ATOM 1336 N N . ARG A 1 165 ? -17.995 -8.312 7.495 1.00 67.12 165 ARG A N 1
ATOM 1337 C CA . ARG A 1 165 ? -19.281 -9.021 7.645 1.00 67.12 165 ARG A CA 1
ATOM 1338 C C . ARG A 1 165 ? -19.371 -9.807 8.951 1.00 67.12 165 ARG A C 1
ATOM 1340 O O . ARG A 1 165 ? -20.471 -9.982 9.463 1.00 67.12 165 ARG A O 1
ATOM 1347 N N . HIS A 1 166 ? -18.238 -10.260 9.481 1.00 61.41 166 HIS A N 1
ATOM 1348 C CA . HIS A 1 166 ? -18.184 -11.076 10.694 1.00 61.41 166 HIS A CA 1
ATOM 1349 C C . HIS A 1 166 ? -17.894 -10.278 11.973 1.00 61.41 166 HIS A C 1
ATOM 1351 O O . HIS A 1 166 ? -18.189 -10.768 13.060 1.00 61.41 166 HIS A O 1
ATOM 1357 N N . PHE A 1 167 ? -17.375 -9.050 11.861 1.00 58.81 167 PHE A N 1
ATOM 1358 C CA . PHE A 1 167 ? -16.984 -8.215 13.000 1.00 58.81 167 PHE A CA 1
ATOM 1359 C C . PHE A 1 167 ? -17.763 -6.889 13.033 1.00 58.81 167 PHE A C 1
ATOM 1361 O O . PHE A 1 167 ? -17.238 -5.848 12.623 1.00 58.81 167 PHE A O 1
ATOM 1368 N N . PRO A 1 168 ? -19.020 -6.882 13.517 1.00 52.69 168 PRO A N 1
ATOM 1369 C CA . PRO A 1 168 ? -19.703 -5.638 13.836 1.00 52.69 168 PRO A CA 1
ATOM 1370 C C . PRO A 1 168 ? -18.992 -4.992 15.031 1.00 52.69 168 PRO A C 1
ATOM 1372 O O . PRO A 1 168 ? -19.102 -5.449 16.166 1.00 52.69 168 PRO A O 1
ATOM 1375 N N . VAL A 1 169 ? -18.214 -3.944 14.765 1.00 54.31 169 VAL A N 1
ATOM 1376 C CA . VAL A 1 169 ? -17.562 -3.152 15.813 1.00 54.31 169 VAL A CA 1
ATOM 1377 C C . VAL A 1 169 ? -18.663 -2.569 16.718 1.00 54.31 169 VAL A C 1
ATOM 1379 O O . VAL A 1 169 ? -19.610 -1.980 16.187 1.00 54.31 169 VAL A O 1
ATOM 1382 N N . PRO A 1 170 ? -18.593 -2.746 18.052 1.00 44.66 170 PRO A N 1
ATOM 1383 C CA . PRO A 1 170 ? -19.670 -2.343 18.945 1.00 44.66 170 PRO A CA 1
ATOM 1384 C C . PRO A 1 170 ? -19.947 -0.829 18.842 1.00 44.66 170 PRO A C 1
ATOM 1386 O O . PRO A 1 170 ? -19.006 -0.029 18.786 1.00 44.66 170 PRO A O 1
ATOM 1389 N N . PRO A 1 171 ? -21.231 -0.418 18.807 1.00 46.09 171 PRO A N 1
ATOM 1390 C CA . PRO A 1 171 ? -21.653 0.961 18.535 1.00 46.09 171 PRO A CA 1
ATOM 1391 C C . PRO A 1 171 ? -21.156 1.976 19.574 1.00 46.09 171 PRO A C 1
ATOM 1393 O O . PRO A 1 171 ? -21.050 3.161 19.271 1.00 46.09 171 PRO A O 1
ATOM 1396 N N . THR A 1 172 ? -20.765 1.509 20.760 1.00 46.03 172 THR A N 1
ATOM 1397 C CA . THR A 1 172 ? -20.223 2.320 21.857 1.00 46.03 172 THR A CA 1
ATOM 1398 C C . THR A 1 172 ? -18.895 3.009 21.525 1.00 46.03 172 THR A C 1
ATOM 1400 O O . THR A 1 172 ? -18.569 4.010 22.150 1.00 46.03 172 THR A O 1
ATOM 1403 N N . ILE A 1 173 ? -18.151 2.544 20.510 1.00 51.38 173 ILE A N 1
ATOM 1404 C CA . ILE A 1 173 ? -16.931 3.218 20.020 1.00 51.38 173 ILE A CA 1
ATOM 1405 C C . ILE A 1 173 ? -17.274 4.419 19.105 1.00 51.38 173 ILE A C 1
ATOM 1407 O O . ILE A 1 173 ? -16.435 5.292 18.888 1.00 51.38 173 ILE A O 1
ATOM 1411 N N . PHE A 1 174 ? -18.495 4.494 18.555 1.00 47.50 174 PHE A N 1
ATOM 1412 C CA . PHE A 1 174 ? -18.829 5.400 17.443 1.00 47.50 174 PHE A CA 1
ATOM 1413 C C . PHE A 1 174 ? -19.695 6.615 17.780 1.00 47.50 174 PHE A C 1
ATOM 1415 O O . PHE A 1 174 ? -19.824 7.490 16.913 1.00 47.50 174 PHE A O 1
ATOM 1422 N N . GLU A 1 175 ? -20.269 6.703 18.979 1.00 44.41 175 GLU A N 1
ATOM 1423 C CA . GLU A 1 175 ? -21.202 7.776 19.330 1.00 44.41 175 GLU A CA 1
ATOM 1424 C C . GLU A 1 175 ? -20.711 8.638 20.499 1.00 44.41 175 GLU A C 1
ATOM 1426 O O . GLU A 1 175 ? -20.922 8.308 21.661 1.00 44.41 175 GLU A O 1
ATOM 1431 N N . PRO A 1 176 ? -20.230 9.857 20.222 1.00 41.69 176 PRO A N 1
ATOM 1432 C CA . PRO A 1 176 ? -20.843 11.031 20.799 1.00 41.69 176 PRO A CA 1
ATOM 1433 C C . PRO A 1 176 ? -22.068 11.380 19.941 1.00 41.69 176 PRO A C 1
ATOM 1435 O O . PRO A 1 176 ? -21.947 11.684 18.753 1.00 41.69 176 PRO A O 1
ATOM 1438 N N . VAL A 1 177 ? -23.254 11.307 20.546 1.00 42.25 177 VAL A N 1
ATOM 1439 C CA . VAL A 1 177 ? -24.550 11.677 19.959 1.00 42.25 177 VAL A CA 1
ATOM 1440 C C . VAL A 1 177 ? -24.474 13.095 19.383 1.00 42.25 177 VAL A C 1
ATOM 1442 O O . VAL A 1 177 ? -24.590 14.070 20.123 1.00 42.25 177 VAL A O 1
ATOM 1445 N N . ARG A 1 178 ? -24.282 13.246 18.066 1.00 48.50 178 ARG A N 1
ATOM 1446 C CA . ARG A 1 178 ? -24.586 14.501 17.362 1.00 48.50 178 ARG A CA 1
ATOM 1447 C C . ARG A 1 178 ? -25.170 14.233 15.974 1.00 48.50 178 ARG A C 1
ATOM 1449 O O . ARG A 1 178 ? -24.561 13.495 15.198 1.00 48.50 178 ARG A O 1
ATOM 1456 N N . PRO A 1 179 ? -26.320 14.844 15.637 1.00 43.38 179 PRO A N 1
ATOM 1457 C CA . PRO A 1 179 ? -26.911 14.726 14.313 1.00 43.38 179 PRO A CA 1
ATOM 1458 C C . PRO A 1 179 ? -26.022 15.471 13.311 1.00 43.38 179 PRO A C 1
ATOM 1460 O O . PRO A 1 179 ? -25.838 16.682 13.417 1.00 43.38 179 PRO A O 1
ATOM 1463 N N . ALA A 1 180 ? -25.433 14.753 12.355 1.00 50.31 180 ALA A N 1
ATOM 1464 C CA . ALA A 1 180 ? -24.787 15.389 11.213 1.00 50.31 180 ALA A CA 1
ATOM 1465 C C . ALA A 1 180 ? -25.884 15.902 10.270 1.00 50.31 180 ALA A C 1
ATOM 1467 O O . ALA A 1 180 ? -26.733 15.124 9.850 1.00 50.31 180 ALA A O 1
ATOM 1468 N N . THR A 1 181 ? -25.886 17.197 9.961 1.00 49.81 181 THR A N 1
ATOM 1469 C CA . THR A 1 181 ? -26.786 17.819 8.982 1.00 49.81 181 THR A CA 1
ATOM 1470 C C . THR A 1 181 ? -26.001 18.210 7.724 1.00 49.81 181 THR A C 1
ATOM 1472 O O . THR A 1 181 ? -24.928 18.805 7.810 1.00 49.81 181 THR A O 1
ATOM 1475 N N . GLY A 1 182 ? -26.533 17.884 6.539 1.00 69.25 182 GLY A N 1
ATOM 1476 C CA . GLY A 1 182 ? -26.059 18.401 5.244 1.00 69.25 182 GLY A CA 1
ATOM 1477 C C . GLY A 1 182 ? -25.095 17.508 4.445 1.00 69.25 182 GLY A C 1
ATOM 1478 O O . GLY A 1 182 ? -24.982 16.311 4.686 1.00 69.25 182 GLY A O 1
ATOM 1479 N N . LEU A 1 183 ? -24.406 18.128 3.474 1.00 56.72 183 LEU A N 1
ATOM 1480 C CA . LEU A 1 183 ? -23.620 17.547 2.361 1.00 56.72 183 LEU A CA 1
ATOM 1481 C C . LEU A 1 183 ? -22.589 16.468 2.762 1.00 56.72 183 LEU A C 1
ATOM 1483 O O . LEU A 1 183 ? -22.286 15.561 1.990 1.00 56.72 183 LEU A O 1
ATOM 1487 N N . LEU A 1 184 ? -22.096 16.511 4.003 1.00 57.84 184 LEU A N 1
ATOM 1488 C CA . LEU A 1 184 ? -21.235 15.471 4.582 1.00 57.84 184 LEU A CA 1
ATOM 1489 C C . LEU A 1 184 ? -21.948 14.120 4.742 1.00 57.84 184 LEU A C 1
ATOM 1491 O O . LEU A 1 184 ? -21.298 13.079 4.675 1.00 57.84 184 LEU A O 1
ATOM 1495 N N . GLN A 1 185 ? -23.267 14.118 4.934 1.00 65.75 185 GLN A N 1
ATOM 1496 C CA . GLN A 1 185 ? -24.070 12.905 5.037 1.00 65.75 185 GLN A CA 1
ATOM 1497 C C . GLN A 1 185 ? -24.244 12.232 3.676 1.00 65.75 185 GLN A C 1
ATOM 1499 O O . GLN A 1 185 ? -24.102 11.016 3.612 1.00 65.75 185 GLN A O 1
ATOM 1504 N N . GLU A 1 186 ? -24.451 13.007 2.605 1.00 61.09 186 GLU A N 1
ATOM 1505 C CA . GLU A 1 186 ? -24.503 12.495 1.226 1.00 61.09 186 GLU A CA 1
ATOM 1506 C C . GLU A 1 186 ? -23.152 11.934 0.776 1.00 61.09 186 GLU A C 1
ATOM 1508 O O . GLU A 1 186 ? -23.077 10.843 0.206 1.00 61.09 186 GLU A O 1
ATOM 1513 N N . LEU A 1 187 ? -22.062 12.630 1.113 1.00 55.56 187 LEU A N 1
ATOM 1514 C CA . LEU A 1 187 ? -20.714 12.131 0.855 1.00 55.56 187 LEU A CA 1
ATOM 1515 C C . LEU A 1 187 ? -20.451 10.834 1.636 1.00 55.56 187 LEU A C 1
ATOM 1517 O O . LEU A 1 187 ? -19.880 9.886 1.098 1.00 55.56 187 LEU A O 1
ATOM 1521 N N . HIS A 1 188 ? -20.902 10.760 2.894 1.00 63.84 188 HIS A N 1
ATOM 1522 C CA . HIS A 1 188 ? -20.761 9.570 3.731 1.00 63.84 188 HIS A CA 1
ATOM 1523 C C . HIS A 1 188 ? -21.571 8.382 3.195 1.00 63.84 188 HIS A C 1
ATOM 1525 O O . HIS A 1 188 ? -21.054 7.266 3.199 1.00 63.84 188 HIS A O 1
ATOM 1531 N N . THR A 1 189 ? -22.799 8.582 2.701 1.00 60.38 189 THR A N 1
ATOM 1532 C CA . THR A 1 189 ? -23.593 7.514 2.067 1.00 60.38 189 THR A CA 1
ATOM 1533 C C . THR A 1 189 ? -22.984 7.046 0.752 1.00 60.38 189 THR A C 1
ATOM 1535 O O . THR A 1 189 ? -22.902 5.833 0.543 1.00 60.38 189 THR A O 1
ATOM 1538 N N . MET A 1 190 ? -22.474 7.952 -0.088 1.00 55.50 190 MET A N 1
ATOM 1539 C CA . MET A 1 190 ? -21.765 7.567 -1.316 1.00 55.50 190 MET A CA 1
ATOM 1540 C C . MET A 1 190 ? -20.465 6.799 -1.020 1.00 55.50 190 MET A C 1
ATOM 1542 O O . MET A 1 190 ? -20.210 5.751 -1.614 1.00 55.50 190 MET A O 1
ATOM 1546 N N . LEU A 1 191 ? -19.680 7.235 -0.030 1.00 50.59 191 LEU A N 1
ATOM 1547 C CA . LEU A 1 191 ? -18.463 6.540 0.417 1.00 50.59 191 LEU A CA 1
ATOM 1548 C C . LEU A 1 191 ? -18.747 5.191 1.096 1.00 50.59 191 LEU A C 1
ATOM 1550 O O . LEU A 1 191 ? -17.889 4.305 1.094 1.00 50.59 191 LEU A O 1
ATOM 1554 N N . ARG A 1 192 ? -19.940 5.009 1.678 1.00 55.84 192 ARG A N 1
ATOM 1555 C CA . ARG A 1 192 ? -20.405 3.716 2.213 1.00 55.84 192 ARG A CA 1
ATOM 1556 C C . ARG A 1 192 ? -20.791 2.745 1.098 1.00 55.84 192 ARG A C 1
ATOM 1558 O O . ARG A 1 192 ? -20.600 1.542 1.270 1.00 55.84 192 ARG A O 1
ATOM 1565 N N . ALA A 1 193 ? -21.321 3.268 -0.009 1.00 46.44 193 ALA A N 1
ATOM 1566 C CA . ALA A 1 193 ? -21.731 2.500 -1.181 1.00 46.44 193 ALA A CA 1
ATOM 1567 C C . ALA A 1 193 ? -20.539 1.997 -2.015 1.00 46.44 193 ALA A C 1
ATOM 1569 O O . ALA A 1 193 ? -20.621 0.926 -2.607 1.00 46.44 193 ALA A O 1
ATOM 1570 N N . LEU A 1 194 ? -19.406 2.706 -1.992 1.00 40.59 194 LEU A N 1
ATOM 1571 C CA . LEU A 1 194 ? -18.178 2.351 -2.721 1.00 40.59 194 LEU A CA 1
ATOM 1572 C C . LEU A 1 194 ? -17.373 1.171 -2.127 1.00 40.59 194 LEU A C 1
ATOM 1574 O O . LEU A 1 194 ? -16.267 0.895 -2.580 1.00 40.59 194 LEU A O 1
ATOM 1578 N N . GLY A 1 195 ? -17.912 0.430 -1.154 1.00 37.88 195 GLY A N 1
ATOM 1579 C CA . GLY A 1 195 ? -17.215 -0.717 -0.550 1.00 37.88 195 GLY A CA 1
ATOM 1580 C C . GLY A 1 195 ? -16.367 -0.342 0.677 1.00 37.88 195 GLY A C 1
ATOM 1581 O O . GLY A 1 195 ? -16.505 0.773 1.176 1.00 37.88 195 GLY A O 1
ATOM 1582 N N . PRO A 1 196 ? -15.629 -1.291 1.288 1.00 42.25 196 PRO A N 1
ATOM 1583 C CA . PRO A 1 196 ? -14.996 -1.155 2.607 1.00 42.25 196 PRO A CA 1
ATOM 1584 C C . PRO A 1 196 ? -13.809 -0.207 2.654 1.00 42.25 196 PRO A C 1
ATOM 1586 O O . PRO A 1 196 ? -13.261 0.113 1.583 1.00 42.25 196 PRO A O 1
#